Protein AF-A0AAD8HSM9-F1 (afdb_monomer)

Foldseek 3Di:
DVVVVVVVVVVDPDDDDDDDDDDDDDPDDPDPDDPDDDPPVDPDPCNLLVCCVPVVDADPDPVRRVVSVVCNLVVVLVVCVVVVDDDPCSSVVSVVVLVPDPSSVVPPPDDPDPDDDDDDDDDPDWPPDKDKDKDDQQDQDPPQFRIKIWMATSHVRDIDIDTDNDDDPVVVVVSD

Nearest PDB structures (foldseek):
  5ejk-assembly1_E  TM=4.593E-01  e=4.569E-04  Rous sarcoma virus - Prague C
  7jn3-assembly1_E  TM=4.497E-01  e=4.021E-04  Rous sarcoma virus (strain Schmidt-Ruppin A)
  7usf-assembly1_A  TM=4.925E-01  e=2.402E-03  Mouse mammary tumor virus
  5ejk-assembly1_H  TM=4.325E-01  e=2.909E-03  Rous sarcoma virus - Prague C
  7q5b-assembly1_D  TM=3.391E-01  e=1.530E-02  Saccharomyces cerevisiae S288C

Mean predicted aligned error: 19.07 Å

Solvent-accessible surface area (backbone atoms only — not comparable to full-atom values): 11337 Å² total; per-residue (Å²): 117,74,70,63,54,53,58,50,55,78,75,52,96,74,88,88,70,96,69,96,75,90,81,82,85,73,94,60,81,92,61,88,76,72,82,76,77,74,78,74,84,62,86,50,88,60,50,61,38,52,45,27,75,75,71,66,56,71,60,93,49,66,71,57,33,52,53,43,52,57,48,38,54,51,46,48,55,51,48,43,42,74,73,70,48,82,62,92,60,52,70,58,52,54,51,53,51,48,69,69,31,61,74,53,51,76,69,42,78,78,76,79,68,76,87,73,85,82,78,82,83,81,42,95,47,76,76,76,42,62,52,76,51,74,50,70,83,52,81,71,45,80,87,56,21,23,32,36,42,36,38,38,25,59,45,77,66,48,74,52,74,48,79,28,58,66,96,46,71,72,61,54,65,72,68,106

pLDDT: mean 75.41, std 14.35, range [46.81, 97.5]

Radius of gyration: 34.24 Å; Cα contacts (8 Å, |Δi|>4): 127; chains: 1; bounding box: 58×78×77 Å

Structure (mmCIF, N/CA/C/O backbone):
data_AF-A0AAD8HSM9-F1
#
_entry.id   AF-A0AAD8HSM9-F1
#
loop_
_atom_site.group_PDB
_atom_site.id
_atom_site.type_symbol
_atom_site.label_atom_id
_atom_site.label_alt_id
_atom_site.label_comp_id
_atom_site.label_asym_id
_atom_site.label_entity_id
_atom_site.label_seq_id
_atom_site.pdbx_PDB_ins_code
_atom_site.Cartn_x
_atom_site.Cartn_y
_atom_site.Cartn_z
_atom_site.occupancy
_atom_site.B_iso_or_equiv
_atom_site.auth_seq_id
_atom_site.auth_comp_id
_atom_site.auth_asym_id
_atom_site.auth_atom_id
_atom_site.pdbx_PDB_model_num
ATOM 1 N N . MET A 1 1 ? 37.518 -48.926 -36.749 1.00 54.00 1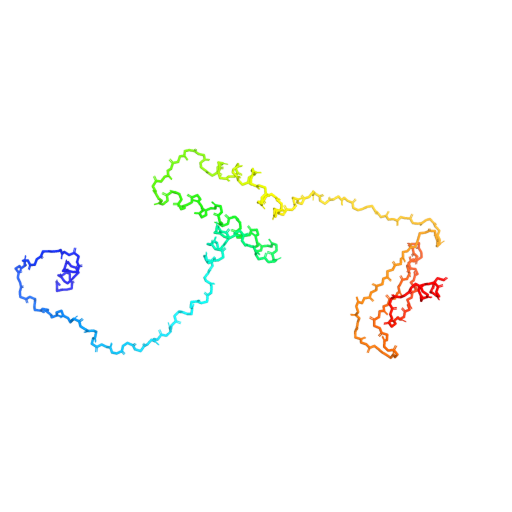 MET A N 1
ATOM 2 C CA . MET A 1 1 ? 37.030 -48.604 -38.113 1.00 54.00 1 MET A CA 1
ATOM 3 C C . MET A 1 1 ? 35.521 -48.778 -38.315 1.00 54.00 1 MET A C 1
ATOM 5 O O . MET A 1 1 ? 34.961 -47.977 -39.042 1.00 54.00 1 MET A O 1
ATOM 9 N N . LYS A 1 2 ? 34.826 -49.751 -37.696 1.00 52.97 2 LYS A N 1
ATOM 10 C CA . LYS A 1 2 ? 33.381 -49.977 -37.953 1.00 52.97 2 LYS A CA 1
ATOM 11 C C . LYS A 1 2 ? 32.433 -48.872 -37.439 1.00 52.97 2 LYS A C 1
ATOM 13 O O . LYS A 1 2 ? 31.445 -48.585 -38.098 1.00 52.97 2 LYS A O 1
ATOM 18 N N . ALA A 1 3 ? 32.742 -48.229 -36.308 1.00 59.91 3 ALA A N 1
ATOM 19 C CA . ALA A 1 3 ? 31.911 -47.147 -35.755 1.00 59.91 3 ALA A CA 1
ATOM 20 C C . ALA A 1 3 ? 31.899 -45.886 -36.641 1.00 59.91 3 ALA A C 1
ATOM 22 O O . ALA A 1 3 ? 30.860 -45.260 -36.819 1.00 59.91 3 ALA A O 1
ATOM 23 N N . ASP A 1 4 ? 33.043 -45.558 -37.248 1.00 67.00 4 ASP A N 1
ATOM 24 C CA . ASP A 1 4 ? 33.173 -44.412 -38.155 1.00 67.00 4 ASP A CA 1
ATOM 25 C C . ASP A 1 4 ? 32.323 -44.586 -39.426 1.00 67.00 4 ASP A C 1
ATOM 27 O O . ASP A 1 4 ? 31.705 -43.639 -39.907 1.00 67.00 4 ASP A O 1
ATOM 31 N N . ALA A 1 5 ? 32.209 -45.824 -39.923 1.00 63.09 5 ALA A N 1
ATOM 32 C CA . ALA A 1 5 ? 31.349 -46.141 -41.059 1.00 63.09 5 ALA A CA 1
ATOM 33 C C . ALA A 1 5 ? 29.863 -45.881 -40.745 1.00 63.09 5 ALA A C 1
ATOM 35 O O . ALA A 1 5 ? 29.179 -45.254 -41.546 1.00 63.09 5 ALA A O 1
ATOM 36 N N . LEU A 1 6 ? 29.377 -46.279 -39.560 1.00 64.50 6 LEU A N 1
ATOM 37 C CA . LEU A 1 6 ? 27.983 -46.061 -39.131 1.00 64.50 6 LEU A CA 1
ATOM 38 C C . LEU A 1 6 ? 27.619 -44.579 -38.997 1.00 64.50 6 LEU A C 1
ATOM 40 O O . LEU A 1 6 ? 26.529 -44.175 -39.396 1.00 64.50 6 LEU A O 1
ATOM 44 N N . SER A 1 7 ? 28.542 -43.760 -38.490 1.00 64.62 7 SER A N 1
ATOM 45 C CA . SER A 1 7 ? 28.325 -42.314 -38.366 1.00 64.62 7 SER A CA 1
ATOM 46 C C . SER A 1 7 ? 28.204 -41.636 -39.740 1.00 64.62 7 SER A C 1
ATOM 48 O O . SER A 1 7 ? 27.358 -40.764 -39.949 1.00 64.62 7 SER A O 1
ATOM 50 N N . LYS A 1 8 ? 29.000 -42.100 -40.716 1.00 67.00 8 LYS A N 1
ATOM 51 C CA . LYS A 1 8 ? 28.907 -41.659 -42.116 1.00 67.00 8 LYS A CA 1
ATOM 52 C C . LYS A 1 8 ? 27.603 -42.109 -42.785 1.00 67.00 8 LYS A C 1
ATOM 54 O O . LYS A 1 8 ? 27.023 -41.311 -43.516 1.00 67.00 8 LYS A O 1
ATOM 59 N N . PHE A 1 9 ? 27.106 -43.317 -42.495 1.00 64.94 9 PHE A N 1
ATOM 60 C CA . PHE A 1 9 ? 25.803 -43.795 -42.988 1.00 64.94 9 PHE A CA 1
ATOM 61 C C . PHE A 1 9 ? 24.634 -42.920 -42.516 1.00 64.94 9 PHE A C 1
ATOM 63 O O . PHE A 1 9 ? 23.772 -42.585 -43.316 1.00 64.94 9 PHE A O 1
ATOM 70 N N . ALA A 1 10 ? 24.617 -42.500 -41.246 1.00 62.69 10 ALA A N 1
ATOM 71 C CA . ALA A 1 10 ? 23.528 -41.682 -40.700 1.00 62.69 10 ALA A CA 1
ATOM 72 C C . ALA A 1 10 ? 23.429 -40.274 -41.320 1.00 62.69 10 ALA A C 1
ATOM 74 O O . ALA A 1 10 ? 22.396 -39.621 -41.191 1.00 62.69 10 ALA A O 1
ATOM 75 N N . SER A 1 11 ? 24.499 -39.805 -41.970 1.00 64.62 11 SER A N 1
ATOM 76 C CA . SER A 1 11 ? 24.611 -38.436 -42.486 1.00 64.62 11 SER A CA 1
ATOM 77 C C . SER A 1 11 ? 24.585 -38.343 -44.020 1.00 64.62 11 SER A C 1
ATOM 79 O O . SER A 1 11 ? 24.629 -37.236 -44.550 1.00 64.62 11 SER A O 1
ATOM 81 N N . SER A 1 12 ? 24.561 -39.469 -44.743 1.00 63.25 12 SER A N 1
ATOM 82 C CA . SER A 1 12 ? 24.681 -39.520 -46.210 1.00 63.25 12 SER A CA 1
ATOM 83 C C . SER A 1 12 ? 23.405 -40.051 -46.865 1.00 63.25 12 SER A C 1
ATOM 85 O O . SER A 1 12 ? 22.871 -41.071 -46.446 1.00 63.25 12 SER A O 1
ATOM 87 N N . GLU A 1 13 ? 22.951 -39.402 -47.940 1.00 59.03 13 GLU A N 1
ATOM 88 C CA . GLU A 1 13 ? 21.774 -39.808 -48.730 1.00 59.03 13 GLU A CA 1
ATOM 89 C C . GLU A 1 13 ? 22.088 -40.818 -49.859 1.00 59.03 13 GLU A C 1
ATOM 91 O O . GLU A 1 13 ? 21.203 -41.149 -50.646 1.00 59.03 13 GLU A O 1
ATOM 96 N N . LYS A 1 14 ? 23.333 -41.306 -50.003 1.00 56.72 14 LYS A N 1
ATOM 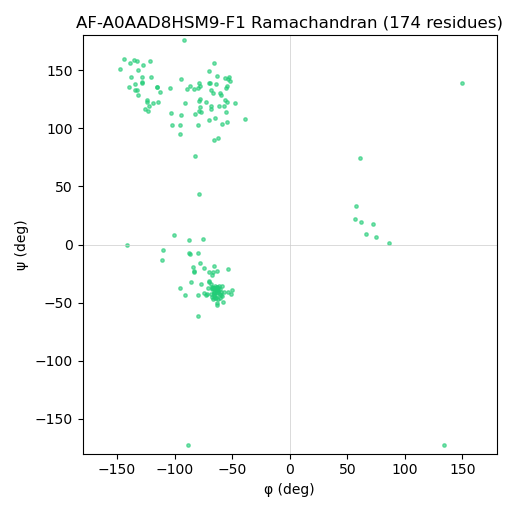97 C CA . LYS A 1 14 ? 23.726 -42.215 -51.107 1.00 56.72 14 LYS A CA 1
ATOM 98 C C . LYS A 1 14 ? 24.073 -43.622 -50.616 1.00 56.72 14 LYS A C 1
ATOM 100 O O . LYS A 1 14 ? 24.898 -43.771 -49.726 1.00 56.72 14 LYS A O 1
ATOM 105 N N . GLU A 1 15 ? 23.502 -44.647 -51.257 1.00 55.47 15 GLU A N 1
ATOM 106 C CA . GLU A 1 15 ? 23.530 -46.056 -50.807 1.00 55.47 15 GLU A CA 1
ATOM 107 C C . GLU A 1 15 ? 24.742 -46.905 -51.245 1.00 55.47 15 GLU A C 1
ATOM 109 O O . GLU A 1 15 ? 24.901 -48.025 -50.767 1.00 55.47 15 GLU A O 1
ATOM 114 N N . ASN A 1 16 ? 25.630 -46.427 -52.120 1.00 53.50 16 ASN A N 1
ATOM 115 C CA . ASN A 1 16 ? 26.685 -47.288 -52.672 1.00 53.50 16 ASN A CA 1
ATOM 116 C C . ASN A 1 16 ? 28.005 -47.177 -51.903 1.00 53.50 16 ASN A C 1
ATOM 118 O O . ASN A 1 16 ? 28.781 -46.246 -52.125 1.00 53.50 16 ASN A O 1
ATOM 122 N N . TYR A 1 17 ? 28.294 -48.176 -51.064 1.00 55.94 17 TYR A N 1
ATOM 123 C CA . TYR A 1 17 ? 29.580 -48.299 -50.376 1.00 55.94 17 TYR A CA 1
ATOM 124 C C . TYR A 1 17 ? 30.225 -49.674 -50.562 1.00 55.94 17 TYR A C 1
ATOM 126 O O . TYR A 1 17 ? 29.583 -50.719 -50.493 1.00 55.94 17 TYR A O 1
ATOM 134 N N . VAL A 1 18 ? 31.542 -49.647 -50.773 1.00 50.88 18 VAL A N 1
ATOM 135 C CA . VAL A 1 18 ? 32.408 -50.823 -50.880 1.00 50.88 18 VAL A CA 1
ATOM 136 C C . VAL A 1 18 ? 32.715 -51.328 -49.469 1.00 50.88 18 VAL A C 1
ATOM 138 O O . VAL A 1 18 ? 33.513 -50.735 -48.745 1.00 50.88 18 VAL A O 1
ATOM 141 N N . GLY A 1 19 ? 32.050 -52.411 -49.068 1.00 61.31 19 GLY A N 1
ATOM 142 C CA . GLY A 1 19 ? 32.277 -53.100 -47.796 1.00 61.31 19 GLY A CA 1
ATOM 143 C C . GLY A 1 19 ? 31.013 -53.772 -47.260 1.00 61.31 19 GLY A C 1
ATOM 144 O O . GLY A 1 19 ? 29.926 -53.208 -47.306 1.00 61.31 19 GLY A O 1
ATOM 145 N N . SER A 1 20 ? 31.144 -54.988 -46.727 1.00 54.09 20 SER A N 1
ATOM 146 C CA . SER A 1 20 ? 30.023 -55.797 -46.236 1.00 54.09 20 SER A CA 1
ATOM 147 C C . SER A 1 20 ? 29.612 -55.399 -44.811 1.00 54.09 20 SER A C 1
ATOM 149 O O . SER A 1 20 ? 29.956 -56.080 -43.839 1.00 54.09 20 SER A O 1
ATOM 151 N N . VAL A 1 21 ? 28.904 -54.277 -44.665 1.00 58.97 21 VAL A N 1
ATOM 152 C CA . VAL A 1 21 ? 28.182 -53.944 -43.426 1.00 58.97 21 VAL A CA 1
ATOM 153 C C . VAL A 1 21 ? 26.702 -54.230 -43.657 1.00 58.97 21 VAL A C 1
ATOM 155 O O . VAL A 1 21 ? 26.012 -53.461 -44.314 1.00 58.97 21 VAL A O 1
ATOM 158 N N . TYR A 1 22 ? 26.217 -55.350 -43.123 1.00 64.25 22 TYR A N 1
ATOM 159 C CA . TYR A 1 22 ? 24.792 -55.668 -43.122 1.00 64.25 22 TYR A CA 1
ATOM 160 C C . TYR A 1 22 ? 24.100 -54.870 -42.014 1.00 64.25 22 TYR A C 1
ATOM 162 O O . TYR A 1 22 ? 24.496 -54.953 -40.850 1.00 64.25 22 TYR A O 1
ATOM 170 N N . PHE A 1 23 ? 23.068 -54.108 -42.368 1.00 64.94 23 PHE A N 1
ATOM 171 C CA . PHE A 1 23 ? 22.197 -53.422 -41.418 1.00 64.94 23 PHE A CA 1
ATOM 172 C C . PHE A 1 23 ? 20.735 -53.672 -41.789 1.00 64.94 23 PHE A C 1
ATOM 174 O O . PHE A 1 23 ? 20.400 -53.867 -42.954 1.00 64.94 23 PHE A O 1
ATOM 181 N N . GLN A 1 24 ? 19.862 -53.679 -40.786 1.00 65.38 24 GLN A N 1
ATOM 182 C CA . GLN A 1 24 ? 18.425 -53.830 -40.972 1.00 65.38 24 GLN A CA 1
ATOM 183 C C . GLN A 1 24 ? 17.732 -52.577 -40.446 1.00 65.38 24 GLN A C 1
ATOM 185 O O . GLN A 1 24 ? 17.870 -52.228 -39.274 1.00 65.38 24 GLN A O 1
ATOM 190 N N . VAL A 1 25 ? 16.974 -51.904 -41.310 1.00 68.75 25 VAL A N 1
ATOM 191 C CA . VAL A 1 25 ? 16.133 -50.773 -40.909 1.00 68.75 25 VAL A CA 1
ATOM 192 C C . VAL A 1 25 ? 14.833 -51.327 -40.337 1.00 68.75 25 VAL A C 1
ATOM 194 O O . VAL A 1 25 ? 14.020 -51.918 -41.049 1.00 68.75 25 VAL A O 1
ATOM 197 N N . LEU A 1 26 ? 14.636 -51.150 -39.034 1.00 64.56 26 LEU A N 1
ATOM 198 C CA . LEU A 1 26 ? 13.377 -51.486 -38.380 1.00 64.56 26 LEU A CA 1
ATOM 199 C C . LEU A 1 26 ? 12.354 -50.381 -38.671 1.00 64.56 26 LEU A C 1
ATOM 201 O O . LEU A 1 26 ? 12.557 -49.231 -38.295 1.00 64.56 26 LEU A O 1
ATOM 205 N N . LYS A 1 27 ? 11.249 -50.728 -39.343 1.00 71.06 27 LYS A N 1
ATOM 206 C CA . LYS A 1 27 ? 10.152 -49.786 -39.647 1.00 71.06 27 LYS A CA 1
ATOM 207 C C . LYS A 1 27 ? 9.290 -49.456 -38.425 1.00 71.06 27 LYS A C 1
ATOM 209 O O . LYS A 1 27 ? 8.593 -48.448 -38.417 1.00 71.06 27 LYS A O 1
ATOM 214 N N . THR A 1 28 ? 9.332 -50.306 -37.404 1.00 64.62 28 THR A N 1
ATOM 215 C CA . THR A 1 28 ? 8.586 -50.159 -36.154 1.00 64.62 28 THR A CA 1
ATOM 216 C C . THR A 1 28 ? 9.546 -50.290 -34.972 1.00 64.62 28 THR A C 1
ATOM 218 O O . THR A 1 28 ? 10.436 -51.144 -35.021 1.00 64.62 28 THR A O 1
ATOM 221 N N . PRO A 1 29 ? 9.398 -49.472 -33.916 1.00 66.38 29 PRO A N 1
ATOM 222 C CA . PRO A 1 29 ? 10.302 -49.497 -32.771 1.00 66.38 29 PRO A CA 1
ATOM 223 C C . PRO A 1 29 ? 10.278 -50.871 -32.085 1.00 66.38 29 PRO A C 1
ATOM 225 O O . PRO A 1 29 ? 9.213 -51.404 -31.791 1.00 66.38 29 PRO A O 1
ATOM 228 N N . SER A 1 30 ? 11.455 -51.451 -31.827 1.00 63.84 30 SER A N 1
ATOM 229 C CA . SER A 1 30 ? 11.607 -52.774 -31.191 1.00 63.84 30 SER A CA 1
ATOM 230 C C . SER A 1 30 ? 11.451 -52.756 -29.670 1.00 63.84 30 SER A C 1
ATOM 232 O O . SER A 1 30 ? 11.439 -53.805 -29.030 1.00 63.84 30 SER A O 1
ATOM 234 N N . ILE A 1 31 ? 11.342 -51.567 -29.081 1.00 63.38 31 ILE A N 1
ATOM 235 C CA . ILE A 1 31 ? 11.181 -51.364 -27.648 1.00 63.38 31 ILE A CA 1
ATOM 236 C C . ILE A 1 31 ? 9.794 -50.766 -27.445 1.00 63.38 31 ILE A C 1
ATOM 238 O O . ILE A 1 31 ? 9.499 -49.691 -27.968 1.00 63.38 31 ILE A O 1
ATOM 242 N N . ASN A 1 32 ? 8.961 -51.432 -26.644 1.00 65.81 32 ASN A N 1
ATOM 243 C CA . ASN A 1 32 ? 7.786 -50.798 -26.057 1.00 65.81 32 ASN A CA 1
ATOM 244 C C . ASN A 1 32 ? 8.296 -49.724 -25.092 1.00 65.81 32 ASN A C 1
ATOM 246 O O . ASN A 1 32 ? 8.608 -50.012 -23.936 1.00 65.81 32 ASN A O 1
ATOM 250 N N . GLY A 1 33 ? 8.488 -48.507 -25.606 1.00 62.50 33 GLY A N 1
ATOM 251 C CA . GLY A 1 33 ? 9.031 -47.380 -24.864 1.00 62.50 33 GLY A CA 1
ATOM 252 C C . GLY A 1 33 ? 8.107 -47.021 -23.711 1.00 62.50 33 GLY A C 1
ATOM 253 O O . GLY A 1 33 ? 7.178 -46.234 -23.872 1.00 62.50 33 GLY A O 1
ATOM 254 N N . LYS A 1 34 ? 8.348 -47.598 -22.534 1.00 64.12 34 LYS A N 1
ATOM 255 C CA . LYS A 1 34 ? 7.750 -47.101 -21.301 1.00 64.12 34 LYS A CA 1
ATOM 256 C C . LYS A 1 34 ? 8.272 -45.676 -21.127 1.00 64.12 34 LYS A C 1
ATOM 258 O O . LYS A 1 34 ? 9.482 -45.481 -21.060 1.00 64.12 34 LYS A O 1
ATOM 263 N N . LEU A 1 35 ? 7.377 -44.690 -21.108 1.00 57.22 35 LEU A N 1
ATOM 264 C CA . LEU A 1 35 ? 7.727 -43.295 -20.838 1.00 57.22 35 LEU A CA 1
ATOM 265 C C . LEU A 1 35 ? 8.379 -43.221 -19.452 1.00 57.22 35 LEU A C 1
ATOM 267 O O . LEU A 1 35 ? 7.702 -43.336 -18.431 1.00 57.22 35 LEU A O 1
ATOM 271 N N . ILE A 1 36 ? 9.702 -43.084 -19.413 1.00 53.66 36 ILE A N 1
ATOM 272 C CA . ILE A 1 36 ? 10.455 -42.843 -18.184 1.00 53.66 36 ILE A CA 1
ATOM 273 C C . ILE A 1 36 ? 10.622 -41.328 -18.102 1.00 53.66 36 ILE A C 1
ATOM 275 O O . ILE A 1 36 ? 11.305 -40.745 -18.936 1.00 53.66 36 ILE A O 1
ATOM 279 N N . ALA A 1 37 ? 9.959 -40.712 -17.121 1.00 51.75 37 ALA A N 1
ATOM 280 C CA . ALA A 1 37 ? 9.903 -39.264 -16.913 1.00 51.75 37 ALA A CA 1
ATOM 281 C C . ALA A 1 37 ? 9.268 -38.487 -18.090 1.00 51.75 37 ALA A C 1
ATOM 283 O O . ALA A 1 37 ? 9.978 -37.820 -18.846 1.00 51.75 37 ALA A O 1
ATOM 284 N N . PRO A 1 38 ? 7.928 -38.534 -18.255 1.00 50.09 38 PRO A N 1
ATOM 285 C CA . PRO A 1 38 ? 7.250 -37.557 -19.100 1.00 50.09 38 PRO A CA 1
ATOM 286 C C . PRO A 1 38 ? 7.636 -36.156 -18.614 1.00 50.09 38 PRO A C 1
ATOM 288 O O . PRO A 1 38 ? 7.473 -35.838 -17.436 1.00 50.09 38 PRO A O 1
ATOM 291 N N . ILE A 1 39 ? 8.204 -35.342 -19.504 1.00 46.81 39 ILE A N 1
ATOM 292 C CA . ILE A 1 39 ? 8.452 -33.933 -19.207 1.00 46.81 39 ILE A CA 1
ATOM 293 C C . ILE A 1 39 ? 7.071 -33.315 -19.050 1.00 46.81 39 ILE A C 1
ATOM 295 O O . ILE A 1 39 ? 6.324 -33.223 -20.023 1.00 46.81 39 ILE A O 1
ATOM 299 N N . ASP A 1 40 ? 6.724 -32.968 -17.816 1.00 48.06 40 ASP A N 1
ATOM 300 C CA . ASP A 1 40 ? 5.496 -32.258 -17.510 1.00 48.06 40 ASP A CA 1
ATOM 301 C C . ASP A 1 40 ? 5.475 -30.977 -18.354 1.00 48.06 40 ASP A C 1
ATOM 303 O O . ASP A 1 40 ? 6.330 -30.102 -18.199 1.00 48.06 40 ASP A O 1
ATOM 307 N N . ILE A 1 41 ? 4.532 -30.884 -19.294 1.00 48.22 41 ILE A N 1
ATOM 308 C CA . ILE A 1 41 ? 4.284 -29.690 -20.117 1.00 48.22 41 ILE A CA 1
ATOM 309 C C . ILE A 1 41 ? 3.490 -28.684 -19.260 1.00 48.22 41 ILE A C 1
ATOM 311 O O . ILE A 1 41 ? 2.506 -28.088 -19.692 1.00 48.22 41 ILE A O 1
ATOM 315 N N . GLY A 1 42 ? 3.893 -28.521 -17.999 1.00 55.19 42 GLY A N 1
ATOM 316 C CA . GLY A 1 42 ? 3.508 -27.380 -17.190 1.00 55.19 42 GLY A CA 1
ATOM 317 C C . GLY A 1 42 ? 4.102 -26.127 -17.826 1.00 55.19 42 GLY A C 1
ATOM 318 O O . GLY A 1 42 ? 5.238 -26.160 -18.299 1.00 55.19 42 GLY A O 1
ATOM 319 N N . GLY A 1 43 ? 3.316 -25.046 -17.871 1.00 57.62 43 GLY A N 1
ATOM 320 C CA . GLY A 1 43 ? 3.609 -23.825 -18.629 1.00 57.62 43 GLY A CA 1
ATOM 321 C C . GLY A 1 43 ? 5.085 -23.429 -18.583 1.00 57.62 43 GLY A C 1
ATOM 322 O O . GLY A 1 43 ? 5.604 -22.980 -17.557 1.00 57.62 43 GLY A O 1
ATOM 323 N N . PHE A 1 44 ? 5.769 -23.611 -19.707 1.00 63.94 44 PHE A N 1
ATOM 324 C CA . PHE A 1 44 ? 7.171 -23.285 -19.851 1.00 63.94 44 PHE A CA 1
ATOM 325 C C . PHE A 1 44 ? 7.349 -21.769 -19.740 1.00 63.94 44 PHE A C 1
ATOM 327 O O . PHE A 1 44 ? 6.468 -20.974 -20.069 1.00 63.94 44 PHE A O 1
ATOM 334 N N . TRP A 1 45 ? 8.548 -21.331 -19.356 1.00 60.38 45 TRP A N 1
ATOM 335 C CA . TRP A 1 45 ? 8.884 -19.906 -19.219 1.00 60.38 45 TRP A CA 1
ATOM 336 C C . TRP A 1 45 ? 8.590 -19.059 -20.479 1.00 60.38 45 TRP A C 1
ATOM 338 O O . TRP A 1 45 ? 8.479 -17.835 -20.387 1.00 60.38 45 TRP A O 1
ATOM 348 N N . ILE A 1 46 ? 8.495 -19.698 -21.651 1.00 63.81 46 ILE A N 1
ATOM 349 C CA . ILE A 1 46 ? 8.195 -19.081 -22.947 1.00 63.81 46 ILE A CA 1
ATOM 350 C C . ILE A 1 46 ? 6.692 -18.877 -23.187 1.00 63.81 46 ILE A C 1
ATOM 352 O O . ILE A 1 46 ? 6.324 -17.986 -23.953 1.00 63.81 46 ILE A O 1
ATOM 356 N N . ASP A 1 47 ? 5.823 -19.637 -22.524 1.00 70.44 47 ASP A N 1
ATOM 357 C CA . ASP A 1 47 ? 4.374 -19.587 -22.752 1.00 70.44 47 ASP A CA 1
ATOM 358 C C . ASP A 1 47 ? 3.795 -18.252 -22.289 1.00 70.44 47 ASP A C 1
ATOM 360 O O . ASP A 1 47 ? 2.993 -17.640 -22.988 1.00 70.44 47 ASP A O 1
ATOM 364 N N . LEU A 1 48 ? 4.332 -17.710 -21.194 1.00 65.50 48 LEU A N 1
ATOM 365 C CA . LEU A 1 48 ? 4.023 -16.359 -20.727 1.00 65.50 48 LEU A CA 1
ATOM 366 C C . LEU A 1 48 ? 4.439 -15.294 -21.751 1.00 65.50 48 LEU A C 1
ATOM 368 O O . LEU A 1 48 ? 3.752 -14.291 -21.920 1.00 65.50 48 LEU A O 1
ATOM 372 N N . ILE A 1 49 ? 5.568 -15.495 -22.441 1.00 65.25 49 ILE A N 1
ATOM 373 C CA . ILE A 1 49 ? 6.075 -14.545 -23.442 1.00 65.25 49 ILE A CA 1
ATOM 374 C C . ILE A 1 49 ? 5.198 -14.592 -24.695 1.00 65.25 49 ILE A C 1
ATOM 376 O O . ILE A 1 49 ? 4.861 -13.537 -25.226 1.00 65.25 49 ILE A O 1
ATOM 380 N N . LYS A 1 50 ? 4.801 -15.787 -25.150 1.00 70.44 50 LYS A N 1
ATOM 381 C CA . LYS A 1 50 ? 3.868 -15.953 -26.277 1.00 70.44 50 LYS A CA 1
ATOM 382 C C . LYS A 1 50 ? 2.500 -15.361 -25.958 1.00 70.44 50 LYS A C 1
ATOM 384 O O . LYS A 1 50 ? 2.044 -14.495 -26.695 1.00 70.44 50 LYS A O 1
ATOM 389 N N . ALA A 1 51 ? 1.911 -15.737 -24.822 1.00 70.38 51 ALA A N 1
ATOM 390 C CA . ALA A 1 51 ? 0.625 -15.212 -24.376 1.00 70.38 51 ALA A CA 1
ATOM 391 C C . ALA A 1 51 ? 0.651 -13.683 -24.264 1.00 70.38 51 ALA A C 1
ATOM 393 O O . ALA A 1 51 ? -0.283 -13.020 -24.707 1.00 70.38 51 ALA A O 1
ATOM 394 N N . HIS A 1 52 ? 1.741 -13.104 -23.752 1.00 71.62 52 HIS A N 1
ATOM 395 C CA . HIS A 1 52 ? 1.903 -11.654 -23.692 1.00 71.62 52 HIS A CA 1
ATOM 396 C C . HIS A 1 52 ? 1.999 -11.002 -25.081 1.00 71.62 52 HIS A C 1
ATOM 398 O O . HIS A 1 52 ? 1.384 -9.962 -25.307 1.00 71.62 52 HIS A O 1
ATOM 404 N N . LEU A 1 53 ? 2.737 -11.602 -26.021 1.00 67.44 53 LEU A N 1
ATOM 405 C CA . LEU A 1 53 ? 2.872 -11.080 -27.387 1.00 67.44 53 LEU A CA 1
ATOM 406 C C . LEU A 1 53 ? 1.577 -11.209 -28.209 1.00 67.44 53 LEU A C 1
ATOM 408 O O . LEU A 1 53 ? 1.335 -10.370 -29.071 1.00 67.44 53 LEU A O 1
ATOM 412 N N . GLU A 1 54 ? 0.765 -12.237 -27.954 1.00 71.62 54 GLU A N 1
ATOM 413 C CA . GLU A 1 54 ? -0.462 -12.532 -28.708 1.00 71.62 54 GLU A CA 1
ATOM 414 C C . GLU A 1 54 ? -1.707 -11.868 -28.105 1.00 71.62 54 GLU A C 1
ATOM 416 O O . GLU A 1 54 ? -2.519 -11.298 -28.830 1.00 71.62 54 GLU A O 1
ATOM 421 N N . THR A 1 55 ? -1.854 -11.908 -26.779 1.00 72.19 55 THR A N 1
ATOM 422 C CA . THR A 1 55 ? -3.070 -11.453 -26.076 1.00 72.19 55 THR A CA 1
ATOM 423 C C . THR A 1 55 ? -2.859 -10.183 -25.250 1.00 72.19 55 THR A C 1
ATOM 425 O O . THR A 1 55 ? -3.825 -9.559 -24.818 1.00 72.19 55 THR A O 1
ATOM 428 N N . G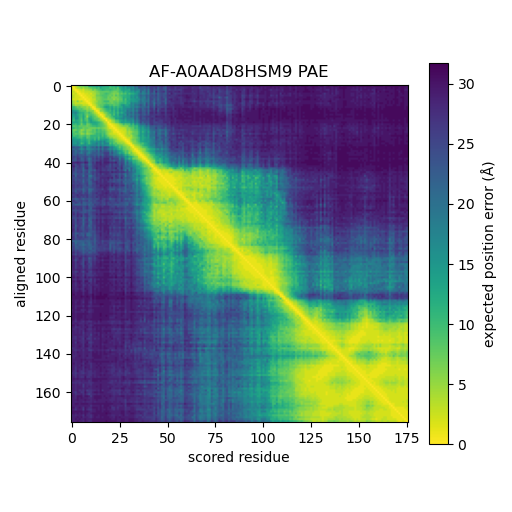LY A 1 56 ? -1.607 -9.770 -25.022 1.00 68.12 56 GLY A N 1
ATOM 429 C CA . GLY A 1 56 ? -1.280 -8.640 -24.148 1.00 68.12 56 GLY A CA 1
ATOM 430 C C . GLY A 1 56 ? -1.399 -8.947 -22.651 1.00 68.12 56 GLY A C 1
ATOM 431 O O . GLY A 1 56 ? -1.252 -8.037 -21.837 1.00 68.12 56 GLY A O 1
ATOM 432 N N . TRP A 1 57 ? -1.645 -10.204 -22.271 1.00 78.12 57 TRP A N 1
ATOM 433 C CA . TRP A 1 57 ? -1.795 -10.625 -20.878 1.00 78.12 57 TRP A CA 1
ATOM 434 C C . TRP A 1 57 ? -0.511 -10.410 -20.058 1.00 78.12 57 TRP A C 1
ATOM 436 O O . TRP A 1 57 ? 0.602 -10.569 -20.567 1.00 78.12 57 TRP A O 1
ATOM 446 N N . LEU A 1 58 ? -0.657 -10.050 -18.781 1.00 68.69 58 LEU A N 1
ATOM 447 C CA . LEU A 1 58 ? 0.441 -9.842 -17.835 1.00 68.69 58 LEU A CA 1
ATOM 448 C C . LEU A 1 58 ? 0.092 -10.453 -16.467 1.00 68.69 58 LEU A C 1
ATOM 450 O O . LEU A 1 58 ? -1.062 -10.367 -16.048 1.00 68.69 58 LEU A O 1
ATOM 454 N N . PRO A 1 59 ? 1.071 -11.030 -15.746 1.00 75.31 59 PRO A N 1
ATOM 455 C CA . PRO A 1 59 ? 0.859 -11.540 -14.397 1.00 75.31 59 PRO A CA 1
ATOM 456 C C . PRO A 1 59 ? 0.646 -10.399 -13.391 1.00 75.31 59 PRO A C 1
ATOM 458 O O . PRO A 1 59 ? 1.237 -9.326 -13.511 1.00 75.31 59 PRO A O 1
ATOM 461 N N . ASN A 1 60 ? -0.145 -10.667 -12.348 1.00 67.06 60 ASN A N 1
ATOM 462 C CA . ASN A 1 60 ? -0.488 -9.692 -11.302 1.00 67.06 60 ASN A CA 1
ATOM 463 C C . ASN A 1 60 ? 0.734 -9.209 -10.493 1.00 67.06 60 ASN A C 1
ATOM 465 O O . ASN A 1 60 ? 0.708 -8.132 -9.900 1.00 67.06 60 ASN A O 1
ATOM 469 N N . ASN A 1 61 ? 1.821 -9.992 -10.461 1.00 73.69 61 ASN A N 1
ATOM 470 C CA . ASN A 1 61 ? 3.069 -9.610 -9.808 1.00 73.69 61 ASN A CA 1
ATOM 471 C C . ASN A 1 61 ? 3.884 -8.653 -10.693 1.00 73.69 61 ASN A C 1
ATOM 473 O O . ASN A 1 61 ? 4.432 -9.029 -11.729 1.00 73.69 61 ASN A O 1
ATOM 477 N N . ALA A 1 62 ? 4.053 -7.425 -10.208 1.00 58.00 62 ALA A N 1
ATOM 478 C CA . ALA A 1 62 ? 4.812 -6.347 -10.837 1.00 58.00 62 ALA A CA 1
ATOM 479 C C . ALA A 1 62 ? 6.244 -6.726 -11.274 1.00 58.00 62 ALA A C 1
ATOM 481 O O . ALA A 1 62 ? 6.711 -6.369 -12.360 1.00 58.00 62 ALA A O 1
ATOM 482 N N . SER A 1 63 ? 6.969 -7.462 -10.426 1.00 57.09 63 SER A N 1
ATOM 483 C CA . SER A 1 63 ? 8.346 -7.883 -10.723 1.00 57.09 63 SER A CA 1
ATOM 484 C C . SER A 1 63 ? 8.377 -8.877 -11.884 1.00 57.09 63 SER A C 1
ATOM 486 O O . SER A 1 63 ? 9.254 -8.817 -12.752 1.00 57.09 63 SER A O 1
ATOM 488 N N . GLU A 1 64 ? 7.387 -9.764 -11.934 1.00 68.12 64 GLU A N 1
ATOM 489 C CA . GLU A 1 64 ? 7.250 -10.772 -12.981 1.00 68.12 64 GLU A CA 1
ATOM 490 C C . GLU A 1 64 ? 6.766 -10.158 -14.291 1.00 68.12 64 GLU A C 1
ATOM 492 O O . GLU A 1 64 ? 7.366 -10.433 -15.329 1.00 68.12 64 GLU A O 1
ATOM 497 N N . ALA A 1 65 ? 5.798 -9.239 -14.251 1.00 65.12 65 ALA A N 1
ATOM 498 C CA . ALA A 1 65 ? 5.340 -8.491 -15.421 1.00 65.12 65 ALA A CA 1
ATOM 499 C C . ALA A 1 65 ? 6.479 -7.673 -16.059 1.00 65.12 65 ALA A C 1
ATOM 501 O O . ALA A 1 65 ? 6.663 -7.672 -17.280 1.00 65.12 65 ALA A O 1
ATOM 502 N N . ARG A 1 66 ? 7.334 -7.041 -15.243 1.00 59.31 66 ARG A N 1
ATOM 503 C CA . ARG A 1 66 ? 8.529 -6.330 -15.730 1.00 59.31 66 ARG A CA 1
ATOM 504 C C . ARG A 1 66 ? 9.562 -7.268 -16.359 1.00 59.31 66 ARG A C 1
ATOM 506 O O . ARG A 1 66 ? 10.146 -6.952 -17.396 1.00 59.31 66 ARG A O 1
ATOM 513 N N . LYS A 1 67 ? 9.826 -8.418 -15.738 1.00 71.25 67 LYS A N 1
ATOM 514 C CA . LYS A 1 67 ? 10.732 -9.424 -16.316 1.00 71.25 67 LYS A CA 1
ATOM 515 C C . LYS A 1 67 ? 10.168 -9.957 -17.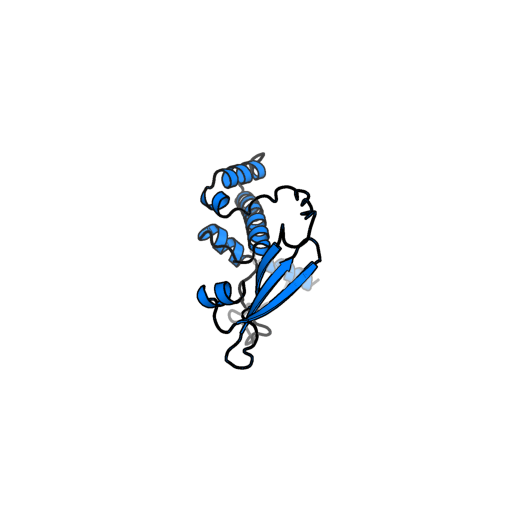634 1.00 71.25 67 LYS A C 1
ATOM 517 O O . LYS A 1 67 ? 10.932 -10.139 -18.582 1.00 71.25 67 LYS A O 1
ATOM 522 N N . LEU A 1 68 ? 8.852 -10.154 -17.702 1.00 70.12 68 LEU A N 1
ATOM 523 C CA . LEU A 1 68 ? 8.147 -10.661 -18.872 1.00 70.12 68 LEU A CA 1
ATOM 524 C C . LEU A 1 68 ? 8.204 -9.681 -20.048 1.00 70.12 68 LEU A C 1
ATOM 526 O O . LEU A 1 68 ? 8.587 -10.076 -21.144 1.00 70.12 68 LEU A O 1
ATOM 530 N N . THR A 1 69 ? 7.942 -8.398 -19.807 1.00 65.19 69 THR A N 1
ATOM 531 C CA . THR A 1 69 ? 8.025 -7.339 -20.828 1.00 65.19 69 THR A CA 1
ATOM 532 C C . THR A 1 69 ? 9.442 -7.180 -21.382 1.00 65.19 69 THR A C 1
ATOM 534 O O . THR A 1 69 ? 9.631 -7.190 -22.595 1.00 65.19 69 THR A O 1
ATOM 537 N N . VAL A 1 70 ? 10.477 -7.134 -20.534 1.00 70.81 70 VAL A N 1
ATOM 538 C CA . VAL A 1 70 ? 11.880 -7.054 -21.000 1.00 70.81 70 VAL A CA 1
ATOM 539 C C . VAL A 1 70 ? 12.276 -8.288 -21.816 1.00 70.81 70 VAL A C 1
ATOM 541 O O . VAL A 1 70 ? 12.961 -8.165 -22.838 1.00 70.81 70 VAL A O 1
ATOM 544 N N . ARG A 1 71 ? 11.842 -9.478 -21.384 1.00 72.88 71 ARG A N 1
ATOM 545 C CA . ARG A 1 71 ? 12.065 -10.725 -22.124 1.00 72.88 71 ARG A CA 1
ATOM 546 C C . ARG A 1 71 ? 11.323 -10.723 -23.455 1.00 72.88 71 ARG A C 1
ATOM 548 O O . ARG A 1 71 ? 11.935 -11.104 -24.442 1.00 72.88 71 ARG A O 1
ATOM 555 N N . ALA A 1 72 ? 10.085 -10.239 -23.510 1.00 68.31 72 ALA A N 1
ATOM 556 C CA . ALA A 1 72 ? 9.300 -10.128 -24.737 1.00 68.31 72 ALA A CA 1
ATOM 557 C C . ALA A 1 72 ? 9.927 -9.152 -25.744 1.00 68.31 72 ALA A C 1
ATOM 559 O O . ALA A 1 72 ? 10.000 -9.471 -26.924 1.00 68.31 72 ALA A O 1
ATOM 560 N N . LEU A 1 73 ? 10.477 -8.019 -25.292 1.00 71.25 73 LEU A N 1
ATOM 561 C CA . LEU A 1 73 ? 11.184 -7.063 -26.159 1.00 71.25 73 LEU A CA 1
ATOM 562 C C . LEU A 1 73 ? 12.459 -7.642 -26.764 1.00 71.25 73 LEU A C 1
ATOM 564 O O . LEU A 1 73 ? 12.702 -7.517 -27.965 1.00 71.25 73 LEU A O 1
ATOM 568 N N . ARG A 1 74 ? 13.275 -8.302 -25.935 1.00 73.50 74 ARG A N 1
ATOM 569 C CA . ARG A 1 74 ? 14.469 -9.002 -26.419 1.00 73.50 74 ARG A CA 1
ATOM 570 C C . ARG A 1 74 ? 14.084 -10.168 -27.320 1.00 73.50 74 ARG A C 1
ATOM 572 O O . ARG A 1 74 ? 14.720 -10.349 -28.348 1.00 73.50 74 ARG A O 1
ATOM 579 N N . ALA A 1 75 ? 13.039 -10.916 -26.975 1.00 72.69 75 ALA A N 1
ATOM 580 C CA . ALA A 1 75 ? 12.533 -12.017 -27.783 1.00 72.69 75 ALA A CA 1
ATOM 581 C C . ALA A 1 75 ? 11.994 -11.531 -29.132 1.00 72.69 75 ALA A C 1
ATOM 583 O O . ALA A 1 75 ? 12.250 -12.189 -30.129 1.00 72.69 75 ALA A O 1
ATOM 584 N N . LEU A 1 76 ? 11.3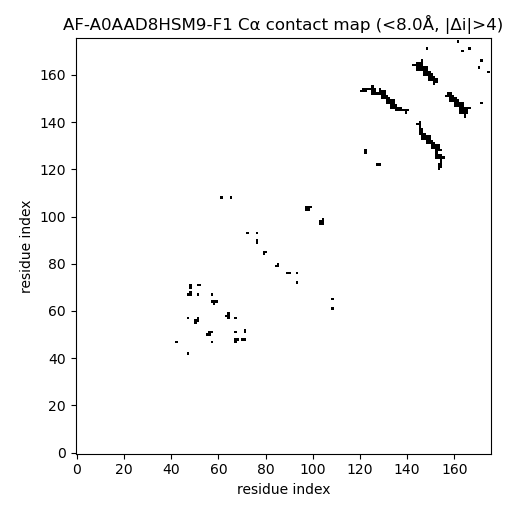19 -10.380 -29.194 1.00 71.25 76 LEU A N 1
ATOM 585 C CA . LEU A 1 76 ? 10.843 -9.775 -30.438 1.00 71.25 76 LEU A CA 1
ATOM 586 C C . LEU A 1 76 ? 12.019 -9.395 -31.343 1.00 71.25 76 LEU A C 1
ATOM 588 O O . LEU A 1 76 ? 12.061 -9.827 -32.491 1.00 71.25 76 LEU A O 1
ATOM 592 N N . ALA A 1 77 ? 13.006 -8.675 -30.804 1.00 71.12 77 ALA A N 1
ATOM 593 C CA . ALA A 1 77 ? 14.229 -8.344 -31.531 1.00 71.12 77 ALA A CA 1
ATOM 594 C C . ALA A 1 77 ? 14.953 -9.616 -32.015 1.00 71.12 77 ALA A C 1
ATOM 596 O O . ALA A 1 77 ? 15.235 -9.756 -33.199 1.00 71.12 77 ALA A O 1
ATOM 597 N N . HIS A 1 78 ? 15.160 -10.598 -31.134 1.00 75.12 78 HIS A N 1
ATOM 598 C CA . HIS A 1 78 ? 15.783 -11.874 -31.494 1.00 75.12 78 HIS A CA 1
ATOM 599 C C . HIS A 1 78 ? 14.970 -12.688 -32.511 1.00 75.12 78 HIS A C 1
ATOM 601 O O . HIS A 1 78 ? 15.564 -13.352 -33.357 1.00 75.12 78 HIS A O 1
ATOM 607 N N . LYS A 1 79 ? 13.634 -12.670 -32.444 1.00 73.62 79 LYS A N 1
ATOM 608 C CA . LYS A 1 79 ? 12.749 -13.380 -33.380 1.00 73.62 79 LYS A CA 1
ATOM 609 C C . LYS A 1 79 ? 12.838 -12.759 -34.767 1.00 73.62 79 LYS A C 1
ATOM 611 O O . LYS A 1 79 ? 13.010 -13.493 -35.730 1.00 73.62 79 LYS A O 1
ATOM 616 N N . ILE A 1 80 ? 12.799 -11.432 -34.852 1.00 68.88 80 ILE A N 1
ATOM 617 C CA . ILE A 1 80 ? 12.978 -10.688 -36.104 1.00 68.88 80 ILE A CA 1
ATOM 618 C C . ILE A 1 80 ? 14.358 -10.996 -36.713 1.00 68.88 80 ILE A C 1
ATOM 620 O O . ILE A 1 80 ? 14.435 -11.340 -37.889 1.00 68.88 80 ILE A O 1
ATOM 624 N N . THR A 1 81 ? 15.419 -11.022 -35.897 1.00 73.50 81 THR A N 1
ATOM 625 C CA . THR A 1 81 ? 16.765 -11.423 -36.351 1.00 73.50 81 THR A CA 1
ATOM 626 C C . THR A 1 81 ? 16.838 -12.876 -36.822 1.00 73.50 81 THR A C 1
ATOM 628 O O . THR A 1 81 ? 17.463 -13.158 -37.839 1.00 73.50 81 THR A O 1
ATOM 631 N N . ARG A 1 82 ? 16.179 -13.817 -36.133 1.00 75.12 82 ARG A N 1
ATOM 632 C CA . ARG A 1 82 ? 16.116 -15.231 -36.553 1.00 75.12 82 ARG A CA 1
ATOM 633 C C . ARG A 1 82 ? 15.313 -15.452 -37.831 1.00 75.12 82 ARG A C 1
ATOM 635 O O . ARG A 1 82 ? 15.582 -16.410 -38.540 1.00 75.12 82 ARG A O 1
ATOM 642 N N . LEU A 1 83 ? 14.356 -14.576 -38.123 1.00 74.75 83 LEU A N 1
ATOM 643 C CA . LEU A 1 83 ? 13.627 -14.561 -39.391 1.00 74.75 83 LEU A CA 1
ATOM 644 C C . LEU A 1 83 ? 14.469 -13.981 -40.547 1.00 74.75 83 LEU A C 1
ATOM 646 O O . LEU A 1 83 ? 13.958 -13.839 -41.650 1.00 74.75 83 LEU A O 1
ATOM 650 N N . GLY A 1 84 ? 15.745 -13.655 -40.306 1.00 68.56 84 GLY A N 1
ATOM 651 C CA . GLY A 1 84 ? 16.673 -13.125 -41.307 1.00 68.56 84 GLY A CA 1
ATOM 652 C C . GLY A 1 84 ? 16.610 -11.607 -41.466 1.00 68.56 84 GLY A C 1
ATOM 653 O O . GLY A 1 84 ? 17.355 -11.045 -42.265 1.00 68.56 84 GLY A O 1
ATOM 654 N N . PHE A 1 85 ? 15.761 -10.926 -40.693 1.00 63.91 85 PHE A N 1
ATOM 655 C CA . PHE A 1 85 ? 15.623 -9.479 -40.765 1.00 63.91 85 PHE A CA 1
ATOM 656 C C . PHE A 1 85 ? 16.572 -8.801 -39.782 1.00 63.91 85 PHE A C 1
ATOM 658 O O . PHE A 1 85 ? 16.509 -8.997 -38.567 1.00 63.91 85 PHE A O 1
ATOM 665 N N . TYR A 1 86 ? 17.442 -7.957 -40.317 1.00 72.56 86 TYR A N 1
ATOM 666 C CA . TYR A 1 86 ? 18.359 -7.142 -39.542 1.00 72.56 86 TYR A CA 1
ATOM 667 C C . TYR A 1 86 ? 18.340 -5.721 -40.081 1.00 72.56 86 TYR A C 1
ATOM 669 O O . TYR A 1 86 ? 18.367 -5.507 -41.291 1.00 72.56 86 TYR A O 1
ATOM 677 N N . TRP A 1 87 ? 18.337 -4.749 -39.177 1.00 74.69 87 TRP A N 1
ATOM 678 C CA . TRP A 1 87 ? 18.640 -3.375 -39.532 1.00 74.69 87 TRP A CA 1
ATOM 679 C C . TRP A 1 87 ? 19.337 -2.660 -38.372 1.00 74.69 87 TRP A C 1
ATOM 681 O O . TRP A 1 87 ? 19.107 -2.992 -37.197 1.00 74.69 87 TRP A O 1
ATOM 691 N N . PRO A 1 88 ? 20.193 -1.668 -38.682 1.00 67.88 88 PRO A N 1
ATOM 692 C CA . PRO A 1 88 ? 20.825 -0.840 -37.667 1.00 67.88 88 PRO A CA 1
ATOM 693 C C . PRO A 1 88 ? 19.763 -0.201 -36.768 1.00 67.88 88 PRO A C 1
ATOM 695 O O . PRO A 1 88 ? 18.763 0.323 -37.248 1.00 67.88 88 PRO A O 1
ATOM 698 N N . ASN A 1 89 ? 19.987 -0.230 -35.454 1.00 71.38 89 ASN A N 1
ATOM 699 C CA . ASN A 1 89 ? 19.105 0.364 -34.440 1.00 71.38 89 ASN A CA 1
ATOM 700 C C . ASN A 1 89 ? 17.763 -0.352 -34.183 1.00 71.38 89 ASN A C 1
ATOM 702 O O . ASN A 1 89 ? 16.902 0.213 -33.509 1.00 71.38 89 ASN A O 1
ATOM 706 N N . MET A 1 90 ? 17.590 -1.616 -34.588 1.00 72.25 90 MET A N 1
ATOM 707 C CA . MET A 1 90 ? 16.367 -2.399 -34.317 1.00 72.25 90 MET A CA 1
ATOM 708 C C . MET A 1 90 ? 15.929 -2.389 -32.837 1.00 72.25 90 MET A C 1
ATOM 710 O O . MET A 1 90 ? 14.744 -2.264 -32.535 1.00 72.25 90 MET A O 1
ATOM 714 N N . ILE A 1 91 ? 16.875 -2.457 -31.893 1.00 70.31 91 ILE A N 1
ATOM 715 C CA . ILE A 1 91 ? 16.574 -2.373 -30.452 1.00 70.31 91 ILE A CA 1
ATOM 716 C C . ILE A 1 91 ? 16.031 -0.985 -30.075 1.00 70.31 91 ILE A C 1
ATOM 718 O O . ILE A 1 91 ? 15.136 -0.884 -29.236 1.00 70.31 91 ILE A O 1
ATOM 722 N N . ALA A 1 92 ? 16.556 0.083 -30.680 1.00 74.31 92 ALA A N 1
ATOM 723 C CA . ALA A 1 92 ? 16.059 1.439 -30.463 1.00 74.31 92 ALA A CA 1
ATOM 724 C C . ALA A 1 92 ? 14.656 1.609 -31.063 1.00 74.31 92 ALA A C 1
ATOM 726 O O . ALA A 1 92 ? 13.766 2.111 -30.384 1.00 74.31 92 ALA A O 1
ATOM 727 N N . ASN A 1 93 ? 14.406 1.079 -32.263 1.00 68.06 93 ASN A N 1
ATOM 728 C CA . ASN A 1 93 ? 13.075 1.134 -32.873 1.00 68.06 93 ASN A CA 1
ATOM 729 C C . ASN A 1 93 ? 12.037 0.315 -32.096 1.00 68.06 93 ASN A C 1
ATOM 731 O O . ASN A 1 93 ? 10.905 0.764 -31.935 1.00 68.06 93 ASN A O 1
ATOM 735 N N . ALA A 1 94 ? 12.415 -0.845 -31.553 1.00 71.88 94 ALA A N 1
ATOM 736 C CA . ALA A 1 94 ? 11.544 -1.621 -30.673 1.00 71.88 94 ALA A CA 1
ATOM 737 C C . ALA A 1 94 ? 11.189 -0.841 -29.393 1.00 71.88 94 ALA A C 1
ATOM 739 O O . ALA A 1 94 ? 10.041 -0.867 -28.950 1.00 71.88 94 ALA A O 1
ATOM 740 N N . LYS A 1 95 ? 12.147 -0.099 -28.817 1.00 73.94 95 LYS A N 1
ATOM 741 C CA . LYS A 1 95 ? 11.883 0.805 -27.685 1.00 73.94 95 LYS A CA 1
ATOM 742 C C . LYS A 1 95 ? 10.929 1.937 -28.073 1.00 73.94 95 LYS A C 1
ATOM 744 O O . LYS A 1 95 ? 9.979 2.185 -27.335 1.00 73.94 95 LYS A O 1
ATOM 749 N N . ASP A 1 96 ? 11.143 2.586 -29.216 1.00 76.44 96 ASP A N 1
ATOM 750 C CA . ASP A 1 96 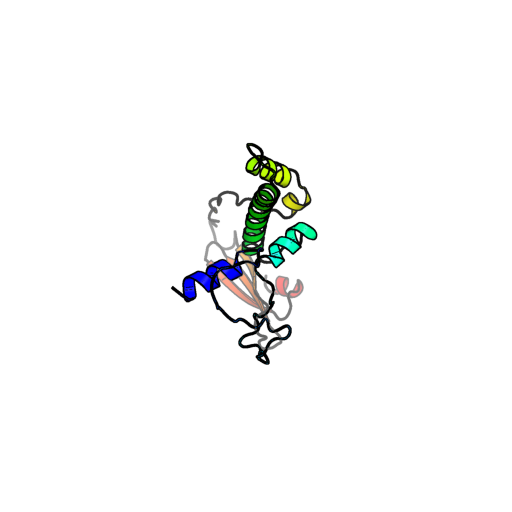? 10.279 3.672 -29.700 1.00 76.44 96 ASP A CA 1
ATOM 751 C C . ASP A 1 96 ? 8.857 3.190 -29.997 1.00 76.44 96 ASP A C 1
ATOM 753 O O . ASP A 1 96 ? 7.884 3.875 -29.677 1.00 76.44 96 ASP A O 1
ATOM 757 N N . TYR A 1 97 ? 8.721 1.986 -30.554 1.00 72.38 97 TYR A N 1
ATOM 758 C CA . TYR A 1 97 ? 7.430 1.350 -30.793 1.00 72.38 97 TYR A CA 1
ATOM 759 C C . TYR A 1 97 ? 6.656 1.144 -29.483 1.00 72.38 97 TYR A C 1
ATOM 761 O O . TYR A 1 97 ? 5.491 1.523 -29.365 1.00 72.38 97 TYR A O 1
ATOM 769 N N . VAL A 1 98 ? 7.324 0.630 -28.451 1.00 74.44 98 VAL A N 1
ATOM 770 C CA . VAL A 1 98 ? 6.722 0.389 -27.127 1.00 74.44 98 VAL A CA 1
ATOM 771 C C . VAL A 1 98 ? 6.414 1.692 -26.398 1.00 74.44 98 VAL A C 1
ATOM 773 O O . VAL A 1 98 ? 5.421 1.773 -25.675 1.00 74.44 98 VAL A O 1
ATOM 776 N N . LYS A 1 99 ? 7.224 2.732 -26.623 1.00 71.56 99 LYS A N 1
ATOM 777 C CA . LYS A 1 99 ? 6.980 4.088 -26.122 1.00 71.56 99 LYS A CA 1
ATOM 778 C C . LYS A 1 99 ? 5.695 4.693 -26.701 1.00 71.56 99 LYS A C 1
ATOM 780 O O . LYS A 1 99 ? 4.980 5.380 -25.982 1.00 71.56 99 LYS A O 1
ATOM 785 N N . LYS A 1 100 ? 5.388 4.416 -27.973 1.00 76.38 100 LYS A N 1
ATOM 786 C CA . LYS A 1 100 ? 4.168 4.880 -28.666 1.00 76.38 100 LYS A CA 1
ATOM 787 C C . LYS A 1 100 ? 2.941 3.992 -28.416 1.00 76.38 100 LYS A C 1
ATOM 789 O O . LYS A 1 100 ? 1.816 4.430 -28.622 1.00 76.38 100 LYS A O 1
ATOM 794 N N . CYS A 1 101 ? 3.142 2.751 -27.980 1.00 75.00 101 CYS A N 1
ATOM 795 C CA . CYS A 1 101 ? 2.074 1.798 -27.692 1.00 75.00 101 CYS A CA 1
ATOM 796 C C . CYS A 1 101 ? 1.280 2.200 -26.435 1.00 75.00 101 CYS A C 1
ATOM 798 O O . CYS A 1 101 ? 1.740 2.009 -25.311 1.00 75.00 101 CYS A O 1
ATOM 800 N N . GLU A 1 102 ? 0.050 2.685 -26.609 1.00 73.75 102 GLU A N 1
ATOM 801 C CA . GLU A 1 102 ? -0.817 3.146 -25.513 1.00 73.75 102 GLU A CA 1
ATOM 802 C C . GLU A 1 102 ? -1.103 2.054 -24.470 1.00 73.75 102 GLU A C 1
ATOM 804 O O . GLU A 1 102 ? -0.991 2.292 -23.268 1.00 73.75 102 GLU A O 1
ATOM 809 N N . ARG A 1 103 ? -1.405 0.825 -24.913 1.00 73.12 103 ARG A N 1
ATOM 810 C CA . ARG A 1 103 ? -1.602 -0.325 -24.011 1.00 73.12 103 ARG A CA 1
ATOM 811 C C . ARG A 1 103 ? -0.338 -0.620 -23.208 1.00 73.12 103 ARG A C 1
ATOM 813 O O . ARG A 1 103 ? -0.426 -0.932 -22.028 1.00 73.12 103 ARG A O 1
ATOM 820 N N . CYS A 1 104 ? 0.829 -0.481 -23.826 1.00 71.06 104 CYS A N 1
ATOM 821 C CA . CYS A 1 104 ? 2.108 -0.699 -23.171 1.00 71.06 104 CYS A CA 1
ATOM 822 C C . CYS A 1 104 ? 2.416 0.414 -22.163 1.00 71.06 104 CYS A C 1
ATOM 824 O O . CYS A 1 104 ? 2.945 0.115 -21.102 1.00 71.06 104 CYS A O 1
ATOM 826 N N . GLN A 1 105 ? 2.064 1.671 -22.465 1.00 74.62 105 GLN A N 1
ATOM 827 C CA . GLN A 1 105 ? 2.259 2.817 -21.570 1.00 74.62 105 GLN A CA 1
ATOM 828 C C . GLN A 1 105 ? 1.282 2.817 -20.384 1.00 74.62 105 GLN A C 1
ATOM 830 O O . GLN A 1 105 ? 1.706 3.039 -19.256 1.00 74.62 105 GLN A O 1
ATOM 835 N N . LYS A 1 106 ? -0.006 2.516 -20.604 1.00 69.88 106 LYS A N 1
ATOM 836 C CA . LYS A 1 106 ? -1.026 2.446 -19.536 1.00 69.88 106 LYS A CA 1
ATOM 837 C C . LYS A 1 106 ? -0.721 1.374 -18.492 1.00 69.88 106 LYS A C 1
ATOM 839 O O . LYS A 1 106 ? -0.979 1.575 -17.312 1.00 69.88 106 LYS A O 1
ATOM 844 N N . HIS A 1 107 ? -0.159 0.252 -18.934 1.00 71.75 107 HIS A N 1
ATOM 845 C CA . HIS A 1 107 ? 0.238 -0.855 -18.064 1.00 71.75 107 HIS A CA 1
ATOM 846 C C . HIS A 1 107 ? 1.748 -0.851 -17.773 1.00 71.75 107 HIS A C 1
ATOM 848 O O . HIS A 1 107 ? 2.268 -1.799 -17.181 1.00 71.75 107 HIS A O 1
ATOM 854 N N . ALA A 1 108 ? 2.471 0.200 -18.183 1.00 63.22 108 ALA A N 1
ATOM 855 C CA . ALA A 1 108 ? 3.858 0.381 -17.789 1.00 63.22 108 ALA A CA 1
ATOM 856 C C . ALA A 1 108 ? 3.903 0.718 -16.301 1.00 63.22 108 ALA A C 1
ATOM 858 O O . ALA A 1 108 ? 3.115 1.515 -15.794 1.00 63.22 108 ALA A O 1
ATOM 859 N N . HIS A 1 109 ? 4.869 0.146 -15.587 1.00 63.56 109 HIS A N 1
ATOM 860 C CA . HIS A 1 109 ? 5.108 0.559 -14.214 1.00 63.56 109 HIS A CA 1
ATOM 861 C C . HIS A 1 109 ? 5.462 2.045 -14.162 1.00 63.56 109 HIS A C 1
ATOM 863 O O . HIS A 1 109 ? 6.390 2.484 -14.845 1.00 63.56 109 HIS A O 1
ATOM 869 N N . MET A 1 110 ? 4.757 2.786 -13.302 1.00 58.16 110 MET A N 1
ATOM 870 C CA . MET A 1 110 ? 5.104 4.154 -12.935 1.00 58.16 110 MET A CA 1
ATOM 871 C C . MET A 1 110 ? 6.596 4.206 -12.593 1.00 58.16 110 MET A C 1
ATOM 873 O O . MET A 1 110 ? 7.080 3.460 -11.734 1.00 58.16 110 MET A O 1
ATOM 877 N N . VAL A 1 111 ? 7.343 5.043 -13.316 1.00 61.69 111 VAL A N 1
ATOM 878 C CA . VAL A 1 111 ? 8.759 5.280 -13.031 1.00 61.69 111 VAL A CA 1
ATOM 879 C C . VAL A 1 111 ? 8.837 5.739 -11.582 1.00 61.69 111 VAL A C 1
ATOM 881 O O . VAL A 1 111 ? 8.154 6.686 -11.195 1.00 61.69 111 VAL A O 1
ATOM 884 N N . ARG A 1 112 ? 9.637 5.036 -10.772 1.00 58.06 112 ARG A N 1
ATOM 885 C CA . ARG A 1 112 ? 9.949 5.457 -9.407 1.00 58.06 112 ARG A CA 1
ATOM 886 C C . ARG A 1 112 ? 10.503 6.875 -9.498 1.00 58.06 112 ARG A C 1
ATOM 888 O O . ARG A 1 112 ? 11.633 7.052 -9.951 1.00 58.06 112 ARG A O 1
ATOM 895 N N . LYS A 1 113 ? 9.702 7.870 -9.108 1.00 65.56 113 LYS A N 1
ATOM 896 C CA . LYS A 1 113 ? 10.245 9.176 -8.744 1.00 65.56 113 LYS A CA 1
ATOM 897 C C . LYS A 1 113 ? 11.310 8.922 -7.669 1.00 65.56 113 LYS A C 1
ATOM 899 O O . LYS A 1 113 ? 11.140 7.977 -6.886 1.00 65.56 113 LYS A O 1
ATOM 904 N N . PRO A 1 114 ? 12.426 9.668 -7.668 1.00 76.69 114 PRO A N 1
ATOM 905 C CA . PRO A 1 114 ? 13.388 9.553 -6.583 1.00 76.69 114 PRO A CA 1
ATOM 906 C C . PRO A 1 114 ? 12.644 9.706 -5.247 1.00 76.69 114 PRO A C 1
ATOM 908 O O . PRO A 1 114 ? 11.690 10.486 -5.188 1.00 76.69 114 PRO A O 1
ATOM 911 N N . PRO A 1 115 ? 13.009 8.926 -4.215 1.00 73.50 115 PRO A N 1
ATOM 912 C CA . PRO A 1 115 ? 12.397 9.065 -2.905 1.00 73.50 115 PRO A CA 1
ATOM 913 C C . PRO A 1 115 ? 12.589 10.505 -2.437 1.00 73.50 115 PRO A C 1
ATOM 915 O O . PRO A 1 115 ? 13.715 10.990 -2.337 1.00 73.50 115 PRO A O 1
ATOM 918 N N . GLU A 1 116 ? 11.479 11.195 -2.217 1.00 82.75 116 GLU A N 1
ATOM 919 C CA . GLU A 1 116 ? 11.483 12.519 -1.618 1.00 82.75 116 GLU A CA 1
ATOM 920 C C . GLU A 1 116 ? 11.654 12.358 -0.106 1.00 82.75 116 GLU A C 1
ATOM 922 O O . GLU A 1 116 ? 11.124 11.417 0.493 1.00 82.75 116 GLU A O 1
ATOM 927 N N . MET A 1 117 ? 12.460 13.224 0.508 1.00 86.38 117 MET A N 1
ATOM 928 C CA . MET A 1 117 ? 12.726 13.148 1.940 1.00 86.38 117 MET A CA 1
ATOM 929 C C . MET A 1 117 ? 11.444 13.506 2.699 1.00 86.38 117 MET A C 1
ATOM 931 O O . MET A 1 117 ? 10.921 14.606 2.545 1.00 86.38 117 MET A O 1
ATOM 935 N N . LEU A 1 118 ? 10.931 12.572 3.505 1.00 85.62 118 LEU A N 1
ATOM 936 C CA . LEU A 1 118 ? 9.772 12.828 4.358 1.00 85.62 118 LEU A CA 1
ATOM 937 C C . LEU A 1 118 ? 10.156 13.851 5.432 1.00 85.62 118 LEU A C 1
ATOM 939 O O . LEU A 1 118 ? 11.166 13.686 6.120 1.00 85.62 118 LEU A O 1
ATOM 943 N N . THR A 1 119 ? 9.350 14.895 5.594 1.00 82.75 119 THR A N 1
ATOM 944 C CA . THR A 1 119 ? 9.488 15.842 6.699 1.00 82.75 119 THR A CA 1
ATOM 945 C C . THR A 1 119 ? 8.803 15.287 7.944 1.00 82.75 119 THR A C 1
ATOM 947 O O . THR A 1 119 ? 7.683 14.782 7.888 1.00 82.75 119 THR A O 1
ATOM 950 N N . SER A 1 120 ? 9.486 15.362 9.089 1.00 80.12 120 SER A N 1
ATOM 951 C CA . SER A 1 120 ? 8.877 15.019 10.376 1.00 80.12 120 SER A CA 1
ATOM 952 C C . SER A 1 120 ? 7.819 16.057 10.736 1.00 80.12 120 SER A C 1
ATOM 954 O O . SER A 1 120 ? 8.081 17.260 10.684 1.00 80.12 120 SER A O 1
ATOM 956 N N . VAL A 1 121 ? 6.642 15.592 11.146 1.00 83.00 121 VAL A N 1
ATOM 957 C CA . VAL A 1 121 ? 5.610 16.449 11.731 1.00 83.00 121 VAL A CA 1
ATOM 958 C C . VAL A 1 121 ? 6.004 16.748 13.177 1.00 83.00 121 VAL A C 1
ATOM 960 O O . VAL A 1 121 ? 6.041 15.848 14.016 1.00 83.00 121 VAL A O 1
ATOM 963 N N . ASN A 1 122 ? 6.302 18.014 13.469 1.00 84.38 122 ASN A N 1
ATOM 964 C CA . ASN A 1 122 ? 6.613 18.477 14.820 1.00 84.38 122 ASN A CA 1
ATOM 965 C C . ASN A 1 122 ? 5.390 19.209 15.389 1.00 84.38 122 ASN A C 1
ATOM 967 O O . ASN A 1 122 ? 5.032 20.280 14.901 1.00 84.38 122 ASN A O 1
ATOM 971 N N . SER A 1 123 ? 4.755 18.642 16.418 1.00 88.31 123 SER A N 1
ATOM 972 C CA . SER A 1 123 ? 3.718 19.335 17.194 1.00 88.31 123 SER A CA 1
ATOM 973 C C . SER A 1 123 ? 4.379 20.100 18.350 1.00 88.31 123 SER A C 1
ATOM 975 O O . SER A 1 123 ? 5.236 19.515 19.008 1.00 88.31 123 SER A O 1
ATOM 977 N N . PRO A 1 124 ? 4.042 21.375 18.618 1.00 91.25 124 PRO A N 1
ATOM 978 C CA . PRO A 1 124 ? 4.681 22.156 19.683 1.00 91.25 124 PRO A CA 1
ATOM 979 C C . PRO A 1 124 ? 4.079 21.917 21.076 1.00 91.25 124 PRO A C 1
ATOM 981 O O . PRO A 1 124 ? 4.746 22.181 22.073 1.00 91.25 124 PRO A O 1
ATOM 984 N N . ILE A 1 125 ? 2.829 21.450 21.151 1.00 93.69 125 ILE A N 1
ATOM 985 C CA . ILE A 1 125 ? 2.092 21.215 22.400 1.00 93.69 125 ILE A CA 1
ATOM 986 C C . ILE A 1 125 ? 1.194 19.965 22.271 1.00 93.69 125 ILE A C 1
ATOM 988 O O . ILE A 1 125 ? 0.887 19.561 21.140 1.00 93.69 125 ILE A O 1
ATOM 992 N N . PRO A 1 126 ? 0.768 19.346 23.392 1.00 94.50 126 PRO A N 1
ATOM 993 C CA . PRO A 1 126 ? -0.170 18.222 23.372 1.00 94.50 126 PRO A CA 1
ATOM 994 C C . PRO A 1 126 ? -1.479 18.558 22.643 1.00 94.50 126 PRO A C 1
ATOM 996 O O . PRO A 1 126 ? -1.992 19.670 22.776 1.00 94.50 126 PRO A O 1
ATOM 999 N N . PHE A 1 127 ? -2.032 17.588 21.914 1.00 89.44 12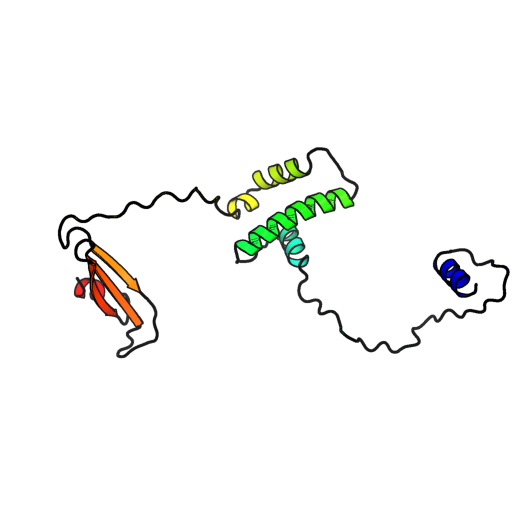7 PHE A N 1
ATOM 1000 C CA . PHE A 1 127 ? -3.351 17.609 21.263 1.00 89.44 127 PHE A CA 1
ATOM 1001 C C . PHE A 1 127 ? -3.551 18.615 20.112 1.00 89.44 127 PHE A C 1
ATOM 1003 O O . PHE A 1 127 ? -4.670 18.750 19.619 1.00 89.44 127 PHE A O 1
ATOM 1010 N N . VAL A 1 128 ? -2.501 19.289 19.622 1.00 93.56 128 VAL A N 1
ATOM 1011 C CA . VAL A 1 128 ? -2.603 20.162 18.428 1.00 93.56 128 VAL A CA 1
ATOM 1012 C C . VAL A 1 128 ? -2.574 19.375 17.126 1.00 93.56 128 VAL A C 1
ATOM 1014 O O . VAL A 1 128 ? -3.357 19.656 16.222 1.00 93.56 128 VAL A O 1
ATOM 1017 N N . ILE A 1 129 ? -1.676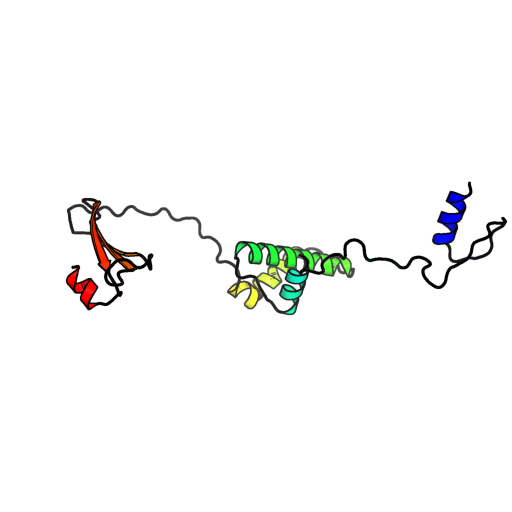 18.396 17.024 1.00 94.31 129 ILE A N 1
ATOM 1018 C CA . ILE A 1 129 ? -1.649 17.462 15.903 1.00 94.31 129 ILE A CA 1
ATOM 1019 C C . ILE A 1 129 ? -1.771 16.065 16.486 1.00 94.31 129 ILE A C 1
ATOM 1021 O O . ILE A 1 129 ? -0.915 15.620 17.251 1.00 94.31 129 ILE A O 1
ATOM 1025 N N . TRP A 1 130 ? -2.824 15.372 16.093 1.00 94.88 130 TRP A N 1
ATOM 1026 C CA . TRP A 1 130 ? -3.057 13.974 16.402 1.00 94.88 130 TRP A CA 1
ATOM 1027 C C . TRP A 1 130 ? -3.520 13.269 15.132 1.00 94.88 130 TRP A C 1
ATOM 1029 O O . TRP A 1 130 ? -3.968 13.917 14.183 1.00 94.88 130 TRP A O 1
ATOM 1039 N N . ASP A 1 131 ? -3.371 11.954 15.100 1.00 95.50 131 ASP A N 1
ATOM 1040 C CA . ASP A 1 131 ? -3.817 11.127 13.983 1.00 95.50 131 ASP A CA 1
ATOM 1041 C C . ASP A 1 131 ? -4.701 9.997 14.485 1.00 95.50 131 ASP A C 1
ATOM 1043 O O . ASP A 1 131 ? -4.597 9.591 15.646 1.00 95.50 131 ASP A O 1
ATOM 1047 N N . MET A 1 132 ? -5.571 9.501 13.612 1.00 96.25 132 MET A N 1
ATOM 1048 C CA . MET A 1 132 ? -6.498 8.422 13.909 1.00 96.25 132 MET A CA 1
ATOM 1049 C C . MET A 1 132 ? -6.448 7.373 12.813 1.00 96.25 132 MET A C 1
ATOM 1051 O O . MET A 1 132 ? -6.660 7.680 11.642 1.00 96.25 132 MET A O 1
ATOM 1055 N N . ASP A 1 133 ? -6.265 6.120 13.211 1.00 96.25 133 ASP A N 1
ATOM 1056 C CA . ASP A 1 133 ? -6.227 4.994 12.287 1.00 96.25 133 ASP A CA 1
ATOM 1057 C C . ASP A 1 133 ? -7.101 3.836 12.780 1.00 96.25 133 ASP A C 1
ATOM 1059 O O . ASP A 1 133 ? -7.431 3.720 13.968 1.00 96.25 133 ASP A O 1
ATOM 1063 N N . VAL A 1 134 ? -7.506 2.974 11.851 1.00 96.62 134 VAL A N 1
ATOM 1064 C CA . VAL A 1 134 ? -8.272 1.765 12.137 1.00 96.62 134 VAL A CA 1
ATOM 1065 C C . VAL A 1 134 ? -7.533 0.553 11.595 1.00 96.62 134 VAL A C 1
ATOM 1067 O O . VAL A 1 134 ? -7.438 0.337 10.389 1.00 96.62 134 VAL A O 1
ATOM 1070 N N . PHE A 1 135 ? -7.100 -0.311 12.505 1.00 96.56 135 PHE A N 1
ATOM 1071 C CA . PHE A 1 135 ? -6.426 -1.554 12.164 1.00 96.56 135 PHE A CA 1
ATOM 1072 C C . PHE A 1 135 ? -7.404 -2.729 12.106 1.00 96.56 135 PHE A C 1
ATOM 1074 O O . PHE A 1 135 ? -8.309 -2.856 12.939 1.00 96.56 135 PHE A O 1
ATOM 1081 N N . GLY A 1 136 ? -7.182 -3.637 11.154 1.00 93.81 136 GLY A N 1
ATOM 1082 C CA . GLY A 1 136 ? -7.879 -4.919 11.058 1.00 93.81 136 GLY A CA 1
ATOM 1083 C C . GLY A 1 136 ? -8.373 -5.251 9.644 1.00 93.81 136 GLY A C 1
ATOM 1084 O O . GLY A 1 136 ? -8.063 -4.534 8.693 1.00 93.81 136 GLY A O 1
ATOM 1085 N N . PRO A 1 137 ? -9.155 -6.335 9.488 1.00 93.12 137 PRO A N 1
ATOM 1086 C CA . PRO A 1 137 ? -9.732 -7.166 10.548 1.00 93.12 137 PRO A CA 1
ATOM 1087 C C . PRO A 1 137 ? -8.732 -8.153 11.181 1.00 93.12 137 PRO A C 1
ATOM 1089 O O . PRO A 1 137 ? -7.988 -8.836 10.486 1.00 93.12 137 PRO A O 1
ATOM 1092 N N . PHE A 1 138 ? -8.760 -8.263 12.507 1.00 94.88 138 PHE A N 1
ATOM 1093 C CA . PHE A 1 138 ? -8.040 -9.252 13.311 1.00 94.88 138 PHE A CA 1
ATOM 1094 C C . PHE A 1 138 ? -8.892 -10.501 13.573 1.00 94.88 138 PHE A C 1
ATOM 1096 O O . PHE A 1 138 ? -10.077 -10.555 13.228 1.00 94.88 138 PHE A O 1
ATOM 1103 N N . LEU A 1 139 ? -8.292 -11.502 14.229 1.00 95.00 139 LEU A N 1
ATOM 1104 C CA . LEU A 1 139 ? -9.041 -12.624 14.788 1.00 95.00 139 LEU A CA 1
ATOM 1105 C C . LEU A 1 139 ? -10.149 -12.100 15.707 1.00 95.00 139 LEU A C 1
ATOM 1107 O O . LEU A 1 139 ? -9.948 -11.171 16.490 1.00 95.00 139 LEU A O 1
ATOM 1111 N N . VAL A 1 140 ? -11.332 -12.690 15.571 1.00 93.38 140 VAL A N 1
ATOM 1112 C CA . VAL A 1 140 ? -12.526 -12.228 16.272 1.00 93.38 140 VAL A CA 1
ATOM 1113 C C . VAL A 1 140 ? -12.371 -12.484 17.768 1.00 93.38 140 VAL A C 1
ATOM 1115 O O . VAL A 1 140 ? -12.289 -13.628 18.208 1.00 93.38 140 VAL A O 1
ATOM 1118 N N . ALA A 1 141 ? -12.356 -11.405 18.543 1.00 89.38 141 ALA A N 1
ATOM 1119 C CA . ALA A 1 141 ? -12.355 -11.441 19.995 1.00 89.38 141 ALA A CA 1
ATOM 1120 C C . ALA A 1 141 ? -13.791 -11.487 20.553 1.00 89.38 141 ALA A C 1
ATOM 1122 O O . ALA A 1 141 ? -14.784 -11.606 19.824 1.00 89.38 141 ALA A O 1
ATOM 1123 N N . SER A 1 142 ? -13.913 -11.362 21.875 1.00 90.50 142 SER A N 1
ATOM 1124 C CA . SER A 1 142 ? -15.207 -11.266 22.549 1.00 90.50 142 SER A CA 1
ATOM 1125 C C . SER A 1 142 ? -16.088 -10.163 21.938 1.00 90.50 142 SER A C 1
ATOM 1127 O O . SER A 1 142 ? -15.613 -9.119 21.482 1.00 90.50 142 SER A O 1
ATOM 1129 N N . ALA A 1 143 ? -17.399 -10.416 21.898 1.00 90.88 143 ALA A N 1
ATOM 1130 C CA . ALA A 1 143 ? -18.398 -9.516 21.313 1.00 90.88 143 ALA A CA 1
ATOM 1131 C C . ALA A 1 143 ? -18.158 -9.153 19.829 1.00 90.88 143 ALA A C 1
ATOM 1133 O O . ALA A 1 143 ? -18.489 -8.048 19.399 1.00 90.88 143 ALA A O 1
ATOM 1134 N N . GLN A 1 144 ? -17.598 -10.080 19.041 1.00 93.81 144 GLN A N 1
ATOM 1135 C CA . GLN A 1 144 ? -17.356 -9.905 17.601 1.00 93.81 144 GLN A CA 1
ATOM 1136 C C . GLN A 1 144 ? -16.385 -8.758 17.263 1.00 93.81 144 GLN A C 1
ATOM 1138 O O . GLN A 1 144 ? -16.369 -8.256 16.136 1.00 93.81 144 GLN A O 1
ATOM 1143 N N . ARG A 1 145 ? -15.576 -8.321 18.236 1.00 94.38 145 ARG A N 1
ATOM 1144 C CA . ARG A 1 145 ? -14.592 -7.252 18.049 1.00 94.38 145 ARG A CA 1
ATOM 1145 C C . ARG A 1 145 ? -13.429 -7.767 17.215 1.00 94.38 145 ARG A C 1
ATOM 1147 O O . ARG A 1 145 ? -12.807 -8.761 17.569 1.00 94.38 145 ARG A O 1
ATOM 1154 N N . LYS A 1 146 ? -13.169 -7.099 16.098 1.00 96.50 146 LYS A N 1
ATOM 1155 C CA . LYS A 1 146 ? -12.147 -7.495 15.119 1.00 96.50 146 LYS A CA 1
ATOM 1156 C C . LYS A 1 146 ? -11.385 -6.313 14.531 1.00 96.50 146 LYS A C 1
ATOM 1158 O O . LYS A 1 146 ? -10.517 -6.516 13.699 1.00 96.50 146 LYS A O 1
ATOM 1163 N N . PHE A 1 147 ? -11.699 -5.091 14.938 1.00 96.50 147 PHE A N 1
ATOM 1164 C CA . PHE A 1 147 ? -10.973 -3.893 14.537 1.00 96.50 147 PHE A CA 1
ATOM 1165 C C . PHE A 1 147 ? -10.442 -3.180 15.776 1.00 96.50 147 PHE A C 1
ATOM 1167 O O . PHE A 1 147 ? -10.985 -3.353 16.870 1.00 96.50 147 PHE A O 1
ATOM 1174 N N . LEU A 1 148 ? -9.411 -2.365 15.599 1.00 96.56 148 LEU A N 1
ATOM 1175 C CA . LEU A 1 148 ? -8.860 -1.498 16.632 1.00 96.56 148 LEU A CA 1
ATOM 1176 C C . LEU A 1 148 ? -8.840 -0.076 16.081 1.00 96.56 148 LEU A C 1
ATOM 1178 O O . LEU A 1 148 ? -8.161 0.163 15.089 1.00 96.56 148 LEU A O 1
ATOM 1182 N N . ILE A 1 149 ? -9.590 0.839 16.693 1.00 97.25 149 ILE A N 1
ATOM 1183 C CA . ILE A 1 149 ? -9.416 2.270 16.430 1.00 97.25 149 ILE A CA 1
ATOM 1184 C C . ILE A 1 149 ? -8.332 2.795 17.361 1.00 97.25 149 ILE A C 1
ATOM 1186 O O . ILE A 1 149 ? -8.309 2.416 18.535 1.00 97.25 149 ILE A O 1
ATOM 1190 N N . VAL A 1 150 ? -7.429 3.607 16.828 1.00 97.44 150 VAL A N 1
ATOM 1191 C CA . VAL A 1 150 ? -6.284 4.154 17.552 1.00 97.44 150 VAL A CA 1
ATOM 1192 C C . VAL A 1 150 ? -6.196 5.644 17.271 1.00 97.44 150 VAL A C 1
ATOM 1194 O O . VAL A 1 150 ? -6.275 6.038 16.112 1.00 97.44 150 VAL A O 1
ATOM 1197 N N . VAL A 1 151 ? -6.010 6.451 18.313 1.00 97.50 151 VAL A N 1
ATOM 1198 C CA . VAL A 1 151 ? -5.630 7.865 18.210 1.00 97.50 151 VAL A CA 1
ATOM 1199 C C . VAL A 1 151 ? -4.254 8.049 18.830 1.00 97.50 151 VAL A C 1
ATOM 1201 O O . VAL A 1 151 ? -3.976 7.508 19.901 1.00 97.50 151 VAL A O 1
ATOM 1204 N N . ILE A 1 152 ? -3.392 8.798 18.145 1.00 96.12 152 ILE A N 1
ATOM 1205 C CA . ILE A 1 152 ? -2.027 9.090 18.581 1.00 96.12 152 ILE A CA 1
ATOM 1206 C C . ILE A 1 152 ? -1.837 10.600 18.628 1.00 96.12 152 ILE A C 1
ATOM 1208 O O . ILE A 1 152 ? -1.967 11.272 17.605 1.00 96.12 152 ILE A O 1
ATOM 1212 N N . ASP A 1 153 ? -1.467 11.130 19.791 1.00 95.81 153 ASP A N 1
ATOM 1213 C CA . ASP A 1 153 ? -1.004 12.514 19.907 1.00 95.81 153 ASP A CA 1
ATOM 1214 C C . ASP A 1 153 ? 0.457 12.626 19.444 1.00 95.81 153 ASP A C 1
ATOM 121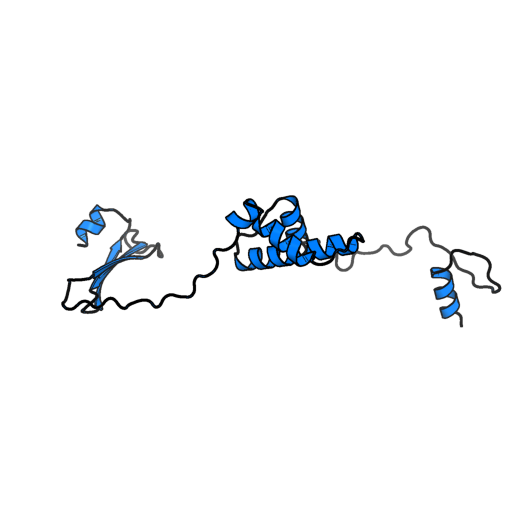6 O O . ASP A 1 153 ? 1.350 11.957 19.979 1.00 95.81 153 ASP A O 1
ATOM 1220 N N . TYR A 1 154 ? 0.741 13.484 18.459 1.00 93.31 154 TYR A N 1
ATOM 1221 C CA . TYR A 1 154 ? 2.086 13.565 17.885 1.00 93.31 154 TYR A CA 1
ATOM 1222 C C . TYR A 1 154 ? 3.121 14.174 18.835 1.00 93.31 154 TYR A C 1
ATOM 1224 O O . TYR A 1 154 ? 4.308 13.877 18.656 1.00 93.31 154 TYR A O 1
ATOM 1232 N N . PHE A 1 155 ? 2.707 14.984 19.818 1.00 92.75 155 PHE A N 1
ATOM 1233 C CA . PHE A 1 155 ? 3.614 15.604 20.789 1.00 92.75 155 PHE A CA 1
ATOM 1234 C C . PHE A 1 155 ? 4.021 14.624 21.894 1.00 92.75 155 PHE A C 1
ATOM 1236 O O . PHE A 1 155 ? 5.196 14.288 22.023 1.00 92.75 155 PHE A O 1
ATOM 1243 N N . THR A 1 156 ? 3.055 14.128 22.665 1.00 93.94 156 THR A N 1
ATOM 1244 C CA . THR A 1 156 ? 3.303 13.235 23.809 1.00 93.94 156 THR A CA 1
ATOM 1245 C C . THR A 1 156 ? 3.587 11.793 23.400 1.00 93.94 156 THR A C 1
ATOM 1247 O O . THR A 1 156 ? 4.066 11.015 24.223 1.00 93.94 156 THR A O 1
ATOM 1250 N N . LYS A 1 157 ? 3.273 11.418 22.150 1.00 93.12 157 LYS A N 1
ATOM 1251 C CA . LYS A 1 157 ? 3.203 10.019 21.695 1.00 93.12 157 LYS A CA 1
ATOM 1252 C C . LYS A 1 157 ? 2.229 9.177 22.524 1.00 93.12 157 LYS A C 1
ATOM 1254 O O . LYS A 1 157 ? 2.355 7.955 22.562 1.00 93.12 157 LYS A O 1
ATOM 1259 N N . TRP A 1 158 ? 1.270 9.820 23.191 1.00 95.38 158 TRP A N 1
ATOM 1260 C CA . TRP A 1 158 ? 0.211 9.136 23.914 1.00 95.38 158 TRP A CA 1
ATOM 1261 C C . TRP A 1 158 ? -0.749 8.466 22.931 1.00 95.38 158 TRP A C 1
ATOM 1263 O O . TRP A 1 158 ? -1.065 9.030 21.882 1.00 95.38 158 TRP A O 1
ATOM 1273 N N . ILE A 1 159 ? -1.177 7.251 23.274 1.00 96.69 159 ILE A N 1
ATOM 1274 C CA . ILE A 1 159 ? -1.995 6.394 22.418 1.00 96.69 159 ILE A CA 1
ATOM 1275 C C . ILE A 1 159 ? -3.271 6.027 23.166 1.00 96.69 159 ILE A C 1
ATOM 1277 O O . ILE A 1 159 ? -3.205 5.414 24.235 1.00 96.69 159 ILE A O 1
ATOM 1281 N N . GLU A 1 160 ? -4.418 6.314 22.558 1.00 96.62 160 GLU A N 1
ATOM 1282 C CA . GLU A 1 160 ? -5.695 5.720 22.945 1.00 96.62 160 GLU A CA 1
ATOM 1283 C C . GLU A 1 160 ? -6.085 4.659 21.928 1.00 96.62 160 GLU A C 1
ATOM 1285 O O . GLU A 1 160 ? -5.991 4.887 20.723 1.00 96.62 160 GLU A O 1
ATOM 1290 N N . ALA A 1 161 ? -6.534 3.494 22.389 1.00 96.75 161 ALA A N 1
ATOM 1291 C CA . ALA A 1 161 ? -6.960 2.425 21.501 1.00 96.75 161 ALA A CA 1
ATOM 1292 C C . ALA A 1 161 ? -8.218 1.735 22.024 1.00 96.75 161 ALA A C 1
ATOM 1294 O O . ALA A 1 161 ? -8.306 1.386 23.205 1.00 96.75 161 ALA A O 1
ATOM 1295 N N . LYS A 1 162 ? -9.188 1.488 21.137 1.00 96.19 162 LYS A N 1
ATOM 1296 C CA . LYS A 1 162 ? -10.459 0.846 21.494 1.00 96.19 162 LYS A CA 1
ATOM 1297 C C . LYS A 1 162 ? -10.836 -0.252 20.500 1.00 96.19 162 LYS A C 1
ATOM 1299 O O . LYS A 1 162 ? -10.788 -0.045 19.287 1.00 96.19 162 LYS A O 1
ATOM 1304 N N . PRO A 1 163 ? -11.243 -1.440 20.977 1.00 96.19 163 PRO A N 1
ATOM 1305 C CA . PRO A 1 163 ? -11.633 -2.521 20.086 1.00 96.19 163 PRO A CA 1
ATOM 1306 C C . PRO A 1 163 ? -13.063 -2.314 19.559 1.00 96.19 163 PRO A C 1
ATOM 1308 O O . PRO A 1 163 ? -13.993 -2.046 20.326 1.00 96.19 163 PRO A O 1
ATOM 1311 N N . LEU A 1 164 ? -13.257 -2.503 18.253 1.00 95.75 164 LEU A N 1
ATOM 1312 C CA . LEU A 1 164 ? -14.526 -2.327 17.545 1.00 95.75 164 LEU A CA 1
ATOM 1313 C C . LEU A 1 164 ? -14.978 -3.623 16.859 1.00 95.75 164 LEU A C 1
ATOM 1315 O O . LEU A 1 164 ? -14.181 -4.392 16.322 1.00 95.75 164 LEU A O 1
ATOM 1319 N N . ALA A 1 165 ? -16.291 -3.862 16.846 1.00 95.06 165 ALA A N 1
ATOM 1320 C CA . ALA A 1 165 ? -16.899 -4.969 16.097 1.00 95.06 165 ALA A CA 1
ATOM 1321 C C . ALA A 1 165 ? -17.191 -4.608 14.634 1.00 95.06 165 ALA A C 1
ATOM 1323 O O . ALA A 1 165 ? -17.107 -5.456 13.743 1.00 95.06 165 ALA A O 1
ATOM 1324 N N . LYS A 1 166 ? -17.519 -3.339 14.374 1.00 94.56 166 LYS A N 1
ATOM 1325 C CA . LYS A 1 166 ? -17.802 -2.786 13.046 1.00 94.56 166 LYS A CA 1
ATOM 1326 C C . LYS A 1 166 ? -17.145 -1.410 12.941 1.00 94.56 166 LYS A C 1
ATOM 1328 O O . LYS A 1 166 ? -16.921 -0.771 13.954 1.00 94.56 166 LYS A O 1
ATOM 1333 N N . ILE A 1 167 ? -16.851 -0.944 11.735 1.00 94.38 167 ILE A N 1
ATOM 1334 C CA . ILE A 1 167 ? -16.354 0.420 11.523 1.00 94.38 167 ILE A CA 1
ATOM 1335 C C . ILE A 1 167 ? -17.573 1.271 11.166 1.00 94.38 167 ILE A C 1
ATOM 1337 O O . ILE A 1 167 ? -18.041 1.240 10.032 1.00 94.38 167 ILE A O 1
ATOM 1341 N N . ILE A 1 168 ? -18.159 1.938 12.162 1.00 95.44 168 ILE A N 1
ATOM 1342 C CA . ILE A 1 168 ? -19.344 2.790 11.987 1.00 95.44 168 ILE A CA 1
ATOM 1343 C C . ILE A 1 168 ? -19.110 4.169 12.594 1.00 95.44 168 ILE A C 1
ATOM 1345 O O . ILE A 1 168 ? -18.518 4.284 13.667 1.00 95.44 168 ILE A O 1
ATOM 1349 N N . THR A 1 169 ? -19.653 5.208 11.959 1.00 95.19 169 THR A N 1
ATOM 1350 C CA . THR A 1 169 ? -19.479 6.609 12.375 1.00 95.19 169 THR A CA 1
ATOM 1351 C C . THR A 1 169 ? -19.851 6.836 13.839 1.00 95.19 169 THR A C 1
ATOM 1353 O O . THR A 1 169 ? -19.119 7.497 14.563 1.00 95.19 169 THR A O 1
ATOM 1356 N N . LYS A 1 170 ? -20.934 6.211 14.322 1.00 94.69 170 LYS A N 1
ATOM 1357 C CA . LYS A 1 170 ? -21.361 6.312 15.728 1.00 94.69 170 LYS A CA 1
ATOM 1358 C C . LYS A 1 170 ? -20.293 5.825 16.718 1.00 94.69 170 LYS A C 1
ATOM 1360 O O . LYS A 1 170 ? -20.192 6.374 17.804 1.00 94.69 170 LYS A O 1
ATOM 1365 N N . GLN A 1 171 ? -19.524 4.794 16.366 1.00 91.62 171 GLN A N 1
ATOM 1366 C CA . GLN A 1 171 ? -18.469 4.268 17.239 1.00 91.62 171 GLN A CA 1
ATOM 1367 C C . GLN A 1 171 ? -17.221 5.145 17.227 1.00 91.62 171 GLN A C 1
ATOM 1369 O O . GLN A 1 171 ? -16.596 5.284 18.270 1.00 91.62 171 GLN A O 1
ATOM 1374 N N . VAL A 1 172 ? -16.906 5.759 16.083 1.00 93.75 172 VAL A N 1
ATOM 1375 C CA . VAL A 1 172 ? -15.826 6.751 15.968 1.00 93.75 172 VAL A CA 1
ATOM 1376 C C . VAL A 1 172 ? -16.165 8.002 16.785 1.00 93.75 172 VAL A C 1
ATOM 1378 O O . VAL A 1 172 ? -15.352 8.455 17.575 1.00 93.75 172 VAL A O 1
ATOM 1381 N N . LEU A 1 173 ? -17.401 8.500 16.686 1.00 94.56 173 LEU A N 1
ATOM 1382 C CA . LEU A 1 173 ? -17.872 9.649 17.473 1.00 94.56 173 LEU A CA 1
ATOM 1383 C C . LEU A 1 173 ? -17.964 9.380 18.981 1.00 94.56 173 LEU A C 1
ATOM 1385 O O . LEU A 1 173 ? -17.980 10.322 19.749 1.00 94.56 173 LEU A O 1
ATOM 1389 N N . GLN A 1 174 ? -18.092 8.118 19.402 1.00 93.00 174 GLN A N 1
ATOM 1390 C CA . GLN A 1 174 ? -18.054 7.730 20.820 1.00 93.00 174 GLN A CA 1
ATOM 1391 C C . GLN A 1 174 ? -16.617 7.473 21.314 1.00 93.00 174 GLN A C 1
ATOM 1393 O O . GLN A 1 174 ? -16.409 7.098 22.469 1.00 93.00 174 GLN A O 1
ATOM 1398 N N . PHE A 1 175 ? -15.650 7.479 20.403 1.00 91.88 175 PHE A N 1
ATOM 1399 C CA . PHE A 1 175 ? -14.244 7.297 20.725 1.00 91.88 175 PHE A CA 1
ATOM 1400 C C . PHE A 1 175 ? -13.532 8.641 20.881 1.00 91.88 175 PHE A C 1
ATOM 1402 O O . PHE A 1 175 ? -12.700 8.754 21.770 1.00 91.88 175 PHE A O 1
ATOM 1409 N N . LEU A 1 176 ? -13.898 9.627 20.056 1.00 88.81 176 LEU A N 1
ATOM 1410 C CA . LEU A 1 176 ? -13.595 11.042 20.284 1.00 88.81 176 LEU A CA 1
ATOM 1411 C C . LEU A 1 176 ? -14.371 11.582 21.495 1.00 88.81 176 LEU A C 1
ATOM 1413 O O . LEU A 1 176 ? -13.831 12.487 22.162 1.00 88.81 176 LEU A O 1
#

Organism: NCBI:txid360622

Secondary structure (DSSP, 8-state):
-HHHHHHHHHH------SS-------SS-SS----SS-------TTHHHHHHHHH----S-HHHHHHHHHHHHHHHHHHHHHTT---TTHHHHHHHHHHH-HHHHHTSPPP-PPPPPPPP---SSTTSSEEEEEE---S--GGG--EEEEEEETTT--EEEEEESS--HHHHHTT-

Sequence (176 aa):
MKADALSKFASSEKENYVGSVYFQVLKTPSINGKLIAPIDIGGFWIDLIKAHLETGWLPNNASEARKLTVRALRALAHKITRLGFYWPNMIANAKDYVKKCERCQKHAHMVRKPPEMLTSVNSPIPFVIWDMDVFGPFLVASAQRKFLIVVIDYFTKWIEAKPLAKIITKQVLQFL

InterPro domains:
  IPR001584 Integrase, catalytic core [PS50994] (122-176)
  IPR012337 Ribonuclease H-like superfamily [SSF53098] (125-176)
  IPR036397 Ribonuclease H superfamily [G3DSA:3.30.420.10] (118-176)
  IPR041588 Integrase zinc-binding domain [PF17921] (82-107)
  IPR052160 Gypsy Retrotransposon Integrase-like [PTHR47266] (80-166)